Protein AF-A0A1I5E897-F1 (afdb_monomer)

Foldseek 3Di:
DDPPPPDPVLVVVVVVLVVVLVVVVVVVVPDDDDDDDDPPPFPLQALVQQPFQEEEEEDAQLCLLLVQVLSCVLVVFAEAELQPLQADAPDLSHGDDPVSSVVSVLVVLPDLGYRYYDHPPVCVVSSLVSGQEYEYRLDDLSNSLVSVSVQQVDQDADRSHRPDRHHHDDPVVVCCSVPVRVVSSVVVVVVQVVRPHHYGYHNDPVSVVVVCVSNVTDRPPPDDDDDD

Secondary structure (DSSP, 8-state):
----SSHHHHHHHHHHHHHHHHHHHHHTTS--S-------------SGGG-SEEEEE-STTSSHHHHHHHHHHHHTPPEEEHHHHHB-TTSSSPBPPHHHHHHHHHHHHTSSSEEEE---GGGHHHHHHH-SEEEEE---HHHHHHHHHHHHT--SPPTT--S-S-PPP-HHHHHIIIIIHHHHHHHHHHHHHH--SSEEEE-SHHHHHHHHHHTT------------

Sequence (228 aa):
MRFKYQSHYDRTLLHHACRMLKLNLQQVSATRQGISRGKVVINTLSLDALGSRICIMGPSNSGKSTLADAISRKTALPAVHLDQLHYIPGTQWIPRAPAEFMRLHADAVSQEKWVMDGNYTKCIKERLARATGFILLDVKVPVALFRYIRRCYSSTPRVGGLEMSREHMTLDMLNYILLTAPKNRKRHKKLYEQVRLPKLLLHSSRDFQTCSKYWGLSLKMTDQHQCD

Mean predicted aligned error: 10.54 Å

Organism: NCBI:txid1881036

Radius of gyration: 18.97 Å; Cα contacts (8 Å, |Δi|>4): 277; chains: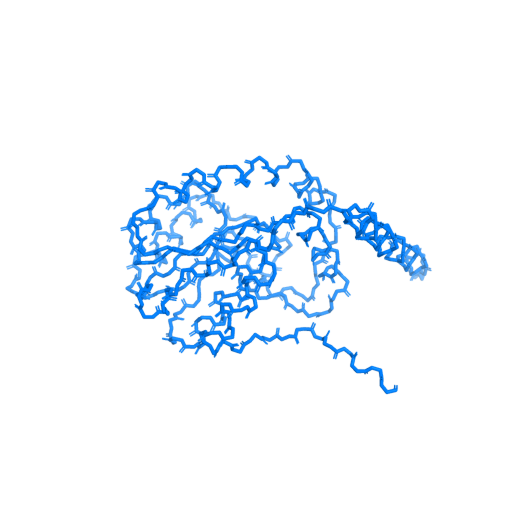 1; bounding box: 58×45×45 Å

Nearest PDB structures (foldseek):
  3tlx-assembly1_A  TM=6.090E-01  e=9.165E-04  Plasmodium falciparum
  1ko1-assembly1_B  TM=6.224E-01  e=4.809E-03  Escherichia coli
  8j5h-assembly1_A-2  TM=5.692E-01  e=5.781E-03  Streptomyces sp. ATCC 700974
  3akd-assembly1_A  TM=4.920E-01  e=2.683E-02  Thermus thermophilus HB8
  5fhe-assembly1_A  TM=2.131E-01  e=2.601E-01  Bacteroides fragilis

Structure (mmCIF, N/CA/C/O backbone):
data_AF-A0A1I5E897-F1
#
_entry.id   AF-A0A1I5E897-F1
#
loop_
_atom_site.group_PDB
_atom_site.id
_atom_site.type_symbol
_atom_site.label_atom_id
_atom_site.label_alt_id
_atom_site.label_comp_id
_atom_site.label_asym_id
_atom_site.label_entity_id
_atom_site.label_seq_id
_atom_site.pdbx_PDB_ins_code
_atom_site.Cartn_x
_atom_site.Cartn_y
_atom_site.Cartn_z
_atom_site.occupancy
_atom_site.B_iso_or_equiv
_atom_site.auth_seq_id
_atom_site.auth_comp_id
_atom_site.auth_asym_id
_atom_site.auth_atom_id
_atom_site.pdbx_PDB_model_num
ATOM 1 N N . MET A 1 1 ? 40.982 -12.442 -8.957 1.00 32.12 1 MET A N 1
ATOM 2 C CA . MET A 1 1 ? 41.457 -11.039 -8.881 1.00 32.12 1 MET A CA 1
ATOM 3 C C . MET A 1 1 ? 40.560 -10.277 -7.911 1.00 32.12 1 MET A C 1
ATOM 5 O O . MET A 1 1 ? 39.348 -10.415 -7.982 1.00 32.12 1 MET A O 1
ATOM 9 N N . ARG A 1 2 ? 41.157 -9.603 -6.923 1.00 29.28 2 ARG A N 1
ATOM 10 C CA . ARG A 1 2 ? 40.514 -9.085 -5.701 1.00 29.28 2 ARG A CA 1
ATOM 11 C C . ARG A 1 2 ? 39.581 -7.889 -5.978 1.00 29.28 2 ARG A C 1
ATOM 13 O O . ARG A 1 2 ? 40.065 -6.817 -6.321 1.00 29.28 2 ARG A O 1
ATOM 20 N N . PHE A 1 3 ? 38.281 -8.024 -5.701 1.00 32.88 3 PHE A N 1
ATOM 21 C CA . PHE A 1 3 ? 37.369 -6.886 -5.502 1.00 32.88 3 PHE A CA 1
ATOM 22 C C . PHE A 1 3 ? 37.639 -6.261 -4.125 1.00 32.88 3 PHE A C 1
ATOM 24 O O . PHE A 1 3 ? 37.085 -6.687 -3.116 1.00 32.88 3 PHE A O 1
ATOM 31 N N . LYS A 1 4 ? 38.538 -5.274 -4.062 1.00 33.44 4 LYS A N 1
ATOM 32 C CA . LYS A 1 4 ? 38.841 -4.522 -2.826 1.00 33.44 4 LYS A CA 1
ATOM 33 C C . LYS A 1 4 ? 38.584 -3.011 -2.926 1.00 33.44 4 LYS A C 1
ATOM 35 O O . LYS A 1 4 ? 39.010 -2.275 -2.047 1.00 33.44 4 LYS A O 1
ATOM 40 N N . TYR A 1 5 ? 37.850 -2.544 -3.941 1.00 29.81 5 TYR A N 1
ATOM 41 C CA . TYR A 1 5 ? 37.728 -1.103 -4.227 1.00 29.81 5 TYR A CA 1
ATOM 42 C C . TYR A 1 5 ? 36.404 -0.417 -3.830 1.00 29.81 5 TYR A C 1
ATOM 44 O O . TYR A 1 5 ? 36.305 0.797 -3.958 1.00 29.81 5 TYR A O 1
ATOM 52 N N . GLN A 1 6 ? 35.400 -1.128 -3.299 1.00 37.69 6 GLN A N 1
ATOM 53 C CA . GLN A 1 6 ? 34.073 -0.532 -3.014 1.00 37.69 6 GLN A CA 1
ATOM 54 C C . GLN A 1 6 ? 33.758 -0.256 -1.533 1.00 37.69 6 GLN A C 1
ATOM 56 O O . GLN A 1 6 ? 32.802 0.453 -1.242 1.00 37.69 6 GLN A O 1
ATOM 61 N N . SER A 1 7 ? 34.554 -0.748 -0.578 1.00 41.53 7 SER A N 1
ATOM 62 C CA . SER A 1 7 ? 34.168 -0.707 0.848 1.00 41.53 7 SER A CA 1
ATOM 63 C C . SER A 1 7 ? 34.357 0.663 1.532 1.00 41.53 7 SER A C 1
ATOM 65 O O . SER A 1 7 ? 33.615 1.003 2.452 1.00 41.53 7 SER A O 1
ATOM 67 N N . HIS A 1 8 ? 35.314 1.484 1.079 1.00 37.03 8 HIS A N 1
ATOM 68 C CA . HIS A 1 8 ? 35.655 2.741 1.765 1.00 37.03 8 HIS A CA 1
ATOM 69 C C . HIS A 1 8 ? 34.821 3.956 1.334 1.00 37.03 8 HIS A C 1
ATOM 71 O O . HIS A 1 8 ? 34.589 4.847 2.148 1.00 37.03 8 HIS A O 1
ATOM 77 N N . TYR A 1 9 ? 34.327 3.991 0.093 1.00 38.03 9 TYR A N 1
ATOM 78 C CA . TYR A 1 9 ? 33.513 5.110 -0.407 1.00 38.03 9 TYR A CA 1
ATOM 79 C C . TYR A 1 9 ? 32.094 5.113 0.201 1.00 38.03 9 TYR A C 1
ATOM 81 O O . TYR A 1 9 ? 31.474 6.160 0.395 1.00 38.03 9 TYR A O 1
ATOM 89 N N . ASP A 1 10 ? 31.611 3.928 0.577 1.00 52.59 10 ASP A N 1
ATOM 90 C CA . ASP A 1 10 ? 30.226 3.667 0.969 1.00 52.59 10 ASP A CA 1
ATOM 91 C C . ASP A 1 10 ? 29.909 4.112 2.415 1.00 52.59 10 ASP A C 1
ATOM 93 O O . ASP A 1 10 ? 28.838 4.652 2.704 1.00 52.59 10 ASP A O 1
ATOM 97 N N . ARG A 1 11 ? 30.881 4.004 3.337 1.00 48.94 11 ARG A N 1
ATOM 98 C CA . ARG A 1 11 ? 30.739 4.516 4.717 1.00 48.94 11 ARG A CA 1
ATOM 99 C C . ARG A 1 11 ? 30.736 6.043 4.777 1.00 48.94 11 ARG A C 1
ATOM 101 O O . ARG A 1 11 ? 30.012 6.623 5.587 1.00 48.94 11 ARG A O 1
ATOM 108 N N . THR A 1 12 ? 31.505 6.698 3.913 1.00 49.50 12 THR A N 1
ATOM 109 C CA . THR A 1 12 ? 31.616 8.162 3.869 1.00 49.50 12 THR A CA 1
ATOM 110 C C . THR A 1 12 ? 30.338 8.793 3.321 1.00 49.50 12 THR A C 1
ATOM 112 O O . THR A 1 12 ? 29.854 9.765 3.901 1.00 49.50 12 THR A O 1
ATOM 115 N N . LEU A 1 13 ? 29.732 8.187 2.290 1.00 50.88 13 LEU A N 1
ATOM 116 C CA . LEU A 1 13 ? 28.420 8.568 1.754 1.00 50.88 13 LEU A CA 1
ATOM 117 C C . LEU A 1 13 ? 27.292 8.357 2.769 1.00 50.88 13 LEU A C 1
ATOM 119 O O . LEU A 1 13 ? 26.469 9.251 2.940 1.00 50.88 13 LEU A O 1
ATOM 123 N N . LEU A 1 14 ? 27.276 7.238 3.502 1.00 46.31 14 LEU A N 1
ATOM 124 C CA . LEU A 1 14 ? 26.301 6.999 4.571 1.00 46.31 14 LEU A CA 1
ATOM 125 C C . LEU A 1 14 ? 26.456 8.005 5.723 1.00 46.31 14 LEU A C 1
ATOM 127 O O . LEU A 1 14 ? 25.461 8.533 6.223 1.00 46.31 14 LEU A O 1
ATOM 131 N N . HIS A 1 15 ? 27.692 8.307 6.130 1.00 48.31 15 HIS A N 1
ATOM 132 C CA . HIS A 1 15 ? 27.963 9.287 7.180 1.00 48.31 15 HIS A CA 1
ATOM 133 C C . HIS A 1 15 ? 27.608 10.711 6.729 1.00 48.31 15 HIS A C 1
ATOM 135 O O . HIS A 1 15 ? 26.980 11.444 7.488 1.00 48.31 15 HIS A O 1
ATOM 141 N N . HIS A 1 16 ? 27.908 11.084 5.480 1.00 49.78 16 HIS A N 1
ATOM 142 C CA . HIS A 1 16 ? 27.538 12.382 4.910 1.00 49.78 16 HIS A CA 1
ATOM 143 C C . HIS A 1 16 ? 26.033 12.509 4.670 1.00 49.78 16 HIS A C 1
ATOM 145 O O . HIS A 1 16 ? 25.465 13.532 5.031 1.00 49.78 16 HIS A O 1
ATOM 151 N N . ALA A 1 17 ? 25.352 11.480 4.162 1.00 48.06 17 ALA A N 1
ATOM 152 C CA . ALA A 1 17 ? 23.898 11.478 4.007 1.00 48.06 17 ALA A CA 1
ATOM 153 C C . ALA A 1 17 ? 23.190 11.563 5.370 1.00 48.06 17 ALA A C 1
ATOM 155 O O . ALA A 1 17 ? 22.274 12.367 5.542 1.00 48.06 17 ALA A O 1
ATOM 156 N N . CYS A 1 18 ? 23.657 10.814 6.378 1.00 45.81 18 CYS A N 1
ATOM 157 C CA . CYS A 1 18 ? 23.155 10.914 7.750 1.00 45.81 18 CYS A CA 1
ATOM 158 C C . CYS A 1 18 ? 23.451 12.283 8.388 1.00 45.81 18 CYS A C 1
ATOM 160 O O . CYS A 1 18 ? 22.593 12.815 9.091 1.00 45.81 18 CYS A O 1
ATOM 162 N N . ARG A 1 19 ? 24.630 12.874 8.145 1.00 47.09 19 ARG A N 1
ATOM 163 C CA . ARG A 1 19 ? 25.022 14.195 8.668 1.00 47.09 19 ARG A CA 1
ATOM 164 C C . ARG A 1 19 ? 24.245 15.325 7.987 1.00 47.09 19 ARG A C 1
ATOM 166 O O . ARG A 1 19 ? 23.717 16.179 8.685 1.00 47.09 19 ARG A O 1
ATOM 173 N N . MET A 1 20 ? 24.067 15.275 6.668 1.00 45.06 20 MET A N 1
ATOM 174 C CA . MET A 1 20 ? 23.241 16.213 5.895 1.00 45.06 20 MET A CA 1
ATOM 175 C C . MET A 1 20 ? 21.767 16.149 6.317 1.00 45.06 20 MET A C 1
ATOM 177 O O . MET A 1 20 ? 21.126 17.184 6.477 1.00 45.06 20 MET A O 1
ATOM 181 N N . LEU A 1 21 ? 21.228 14.952 6.584 1.00 46.41 21 LEU A N 1
ATOM 182 C CA . LEU A 1 21 ? 19.861 14.787 7.093 1.00 46.41 21 LEU A CA 1
ATOM 183 C C . LEU A 1 21 ? 19.710 15.224 8.561 1.00 46.41 21 LEU A C 1
ATOM 185 O O . LEU A 1 21 ? 18.681 15.803 8.908 1.00 46.41 21 LEU A O 1
ATOM 189 N N . LYS A 1 22 ? 20.723 15.010 9.417 1.00 42.41 22 LYS A N 1
ATOM 190 C CA . LYS A 1 22 ? 20.745 15.533 10.798 1.00 42.41 22 LYS A CA 1
ATOM 191 C C . LYS A 1 22 ? 20.824 17.062 10.833 1.00 42.41 22 LYS A C 1
ATOM 193 O O . LYS A 1 22 ? 20.097 17.670 11.610 1.00 42.41 22 LYS A O 1
ATOM 198 N N . LEU A 1 23 ? 21.630 17.679 9.967 1.00 40.66 23 LEU A N 1
ATOM 199 C CA . LEU A 1 23 ? 21.754 19.138 9.868 1.00 40.66 23 LEU A CA 1
ATOM 200 C C . LEU A 1 23 ? 20.453 19.789 9.370 1.00 40.66 23 LEU A C 1
ATOM 202 O O . LEU A 1 23 ? 20.036 20.810 9.910 1.00 40.66 23 LEU A O 1
ATOM 206 N N . ASN A 1 24 ? 19.742 19.151 8.435 1.00 36.91 24 ASN A N 1
ATOM 207 C CA . ASN A 1 24 ? 18.436 19.631 7.968 1.00 36.91 24 ASN A CA 1
ATOM 208 C C . ASN A 1 24 ? 17.323 19.432 9.019 1.00 36.91 24 ASN A C 1
ATOM 210 O O . ASN A 1 24 ? 16.418 20.253 9.141 1.00 36.91 24 ASN A O 1
ATOM 214 N N . LEU A 1 25 ? 17.398 18.374 9.838 1.00 37.78 25 LEU A N 1
ATOM 215 C CA . LEU A 1 25 ? 16.509 18.201 10.995 1.00 37.78 25 LEU A CA 1
ATOM 216 C C . LEU A 1 25 ? 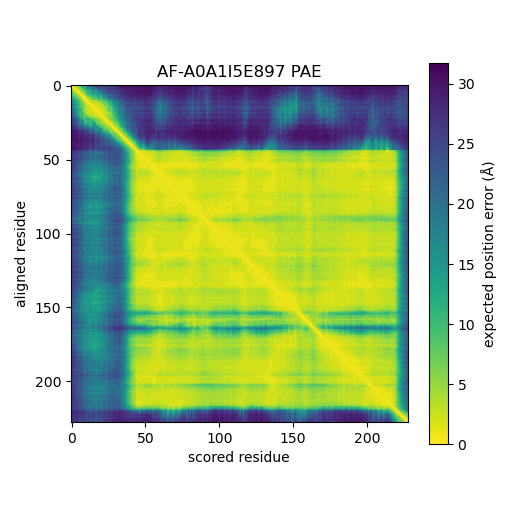16.793 19.225 12.107 1.00 37.78 25 LEU A C 1
ATOM 218 O O . LEU A 1 25 ? 15.851 19.650 12.771 1.00 37.78 25 LEU A O 1
ATOM 222 N N . GLN A 1 26 ? 18.051 19.648 12.278 1.00 36.28 26 GLN A N 1
ATOM 223 C CA . GLN A 1 26 ? 18.441 20.672 13.253 1.00 36.28 26 GLN A CA 1
ATOM 224 C C . GLN A 1 26 ? 18.108 22.105 12.798 1.00 36.28 26 GLN A C 1
ATOM 226 O O . GLN A 1 26 ? 17.706 22.923 13.627 1.00 36.28 26 GLN A O 1
ATOM 231 N N . GLN A 1 27 ? 18.166 22.406 11.497 1.00 36.12 27 GLN A N 1
ATOM 232 C CA . GLN A 1 27 ? 17.723 23.705 10.965 1.00 36.12 27 GLN A CA 1
ATOM 233 C C . GLN A 1 27 ? 16.198 23.891 11.035 1.00 36.12 27 GLN A C 1
ATOM 235 O O . GLN A 1 27 ? 15.730 25.005 11.240 1.00 36.12 27 GLN A O 1
ATOM 240 N N . VAL A 1 28 ? 15.410 22.809 10.997 1.00 40.78 28 VAL A N 1
ATOM 241 C CA . VAL A 1 28 ? 13.951 22.869 11.239 1.00 40.78 28 VAL A CA 1
ATOM 242 C C . VAL A 1 28 ? 13.609 23.076 12.731 1.00 40.78 28 VAL A C 1
ATOM 244 O O . VAL A 1 28 ? 12.472 23.408 13.067 1.00 40.78 28 VAL A O 1
ATOM 247 N N . SER A 1 29 ? 14.574 22.938 13.649 1.00 35.69 29 SER A N 1
ATOM 248 C CA . SER A 1 29 ? 14.388 23.205 15.088 1.00 35.69 29 SER A CA 1
ATOM 249 C C . SER A 1 29 ? 14.753 24.624 15.546 1.00 35.69 29 SER A C 1
ATOM 251 O O . SER A 1 29 ? 14.523 24.937 16.712 1.00 35.69 29 SER A O 1
ATOM 253 N N . ALA A 1 30 ? 15.228 25.501 14.656 1.00 32.66 30 ALA A N 1
ATOM 254 C CA . ALA A 1 30 ? 15.637 26.873 14.983 1.00 32.66 30 ALA A CA 1
ATOM 255 C C . ALA A 1 30 ? 14.679 27.945 14.422 1.00 32.66 30 ALA A 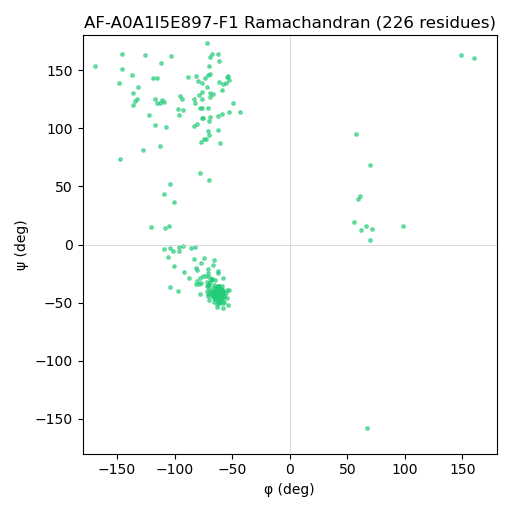C 1
ATOM 257 O O . ALA A 1 30 ? 15.091 28.973 13.896 1.00 32.66 30 ALA A O 1
ATOM 258 N N . THR A 1 31 ? 13.371 27.716 14.539 1.00 34.62 31 THR A N 1
ATOM 259 C CA . THR A 1 31 ? 12.360 28.783 14.446 1.00 34.62 31 THR A CA 1
ATOM 260 C C . THR A 1 31 ? 11.200 28.418 15.370 1.00 34.62 31 THR A C 1
ATOM 262 O O . THR A 1 31 ? 10.153 27.928 14.955 1.00 34.62 31 THR A O 1
ATOM 265 N N . ARG A 1 32 ? 11.429 28.551 16.680 1.00 40.59 32 ARG A N 1
ATOM 266 C CA . ARG A 1 32 ? 10.391 28.425 17.710 1.00 40.59 32 ARG A CA 1
ATOM 267 C C . ARG A 1 32 ? 10.160 29.778 18.364 1.00 40.59 32 ARG A C 1
ATOM 269 O O . ARG A 1 32 ? 10.678 30.033 19.442 1.00 40.59 32 ARG A O 1
ATOM 276 N N . GLN A 1 33 ? 9.313 30.587 17.743 1.00 31.75 33 GLN A N 1
ATOM 277 C CA . GLN A 1 33 ? 8.439 31.497 18.472 1.00 31.75 33 GLN A CA 1
ATOM 278 C C . GLN A 1 33 ? 7.044 31.419 17.840 1.00 31.75 33 GLN A C 1
ATOM 280 O O . GLN A 1 33 ? 6.884 31.621 16.643 1.00 31.75 33 GLN A O 1
ATOM 285 N N . GLY A 1 34 ? 6.062 31.033 18.660 1.00 32.78 34 GLY A N 1
ATOM 286 C CA . GLY A 1 34 ? 4.634 31.238 18.405 1.00 32.78 34 GLY A CA 1
ATOM 287 C C . GLY A 1 34 ? 3.973 30.429 17.285 1.00 32.78 34 GLY A C 1
ATOM 288 O O . GLY A 1 34 ? 3.500 31.023 16.329 1.00 32.78 34 GLY A O 1
ATOM 289 N N . ILE A 1 35 ? 3.817 29.104 17.421 1.00 32.72 35 ILE A N 1
ATOM 290 C CA . ILE A 1 35 ? 2.734 28.391 16.710 1.00 32.72 35 ILE A CA 1
ATOM 291 C C . ILE A 1 35 ? 2.046 27.430 17.681 1.00 32.72 35 ILE A C 1
ATOM 293 O O . ILE A 1 35 ? 2.683 26.589 18.319 1.00 32.72 35 ILE A O 1
ATOM 297 N N . SER A 1 36 ? 0.735 27.611 17.817 1.00 29.72 36 SER A N 1
ATOM 298 C CA . SER A 1 36 ? -0.151 26.889 18.721 1.00 29.72 36 SER A CA 1
ATOM 299 C C . SER A 1 36 ? -0.061 25.370 18.546 1.00 29.72 36 SER A C 1
ATOM 301 O O . SER A 1 36 ? 0.105 24.834 17.449 1.00 29.72 36 SER A O 1
ATOM 303 N N . ARG A 1 37 ? -0.185 24.659 19.673 1.00 35.94 37 ARG A N 1
ATOM 304 C CA . ARG A 1 37 ? -0.321 23.201 19.750 1.00 35.94 37 ARG A CA 1
ATOM 305 C C . ARG A 1 37 ? -1.583 22.757 18.995 1.00 35.94 37 ARG A C 1
ATOM 307 O O . ARG A 1 37 ? -2.646 22.615 19.592 1.00 35.94 37 ARG A O 1
ATOM 314 N N . GLY A 1 38 ? -1.471 22.524 17.690 1.00 31.06 38 GLY A N 1
ATOM 315 C CA . GLY A 1 38 ? -2.515 21.867 16.909 1.00 31.06 38 GLY A CA 1
ATOM 316 C C . GLY A 1 38 ? -2.727 20.449 17.437 1.00 31.06 38 GLY A C 1
ATOM 317 O O . GLY A 1 38 ? -1.839 19.603 17.318 1.00 31.06 38 GLY A O 1
ATOM 318 N N . LYS A 1 39 ? -3.881 20.205 18.066 1.00 34.03 39 LYS A N 1
ATOM 319 C CA . LYS A 1 39 ? -4.347 18.872 18.464 1.00 34.03 39 LYS A CA 1
ATOM 320 C C . LYS A 1 39 ? -4.219 17.927 17.264 1.00 34.03 39 LYS A C 1
ATOM 322 O O . LYS A 1 39 ? -4.800 18.179 16.213 1.00 34.03 39 LYS A O 1
ATOM 327 N N . VAL A 1 40 ? -3.462 16.843 17.422 1.00 40.81 40 VAL A N 1
ATOM 328 C CA . VAL A 1 40 ? -3.466 15.728 16.470 1.00 40.81 40 VAL A CA 1
ATOM 329 C C . VAL A 1 40 ? -4.819 15.043 16.621 1.00 40.81 40 VAL A C 1
ATOM 331 O O . VAL A 1 40 ? -5.011 14.231 17.523 1.00 40.81 40 VAL A O 1
ATOM 334 N N . VAL A 1 41 ? -5.784 15.416 15.786 1.00 44.19 41 VAL A N 1
ATOM 335 C CA . VAL A 1 41 ? -7.048 14.690 15.674 1.00 44.19 41 VAL A CA 1
ATOM 336 C C . VAL A 1 41 ? -6.753 13.441 14.850 1.00 44.19 41 VAL A C 1
ATOM 338 O O . VAL A 1 41 ? -6.831 13.454 13.625 1.00 44.19 41 VAL A O 1
ATOM 341 N N . ILE A 1 42 ? -6.342 12.358 15.512 1.00 54.44 42 ILE A N 1
ATOM 342 C CA . ILE A 1 42 ? -6.508 11.038 14.910 1.00 54.44 42 ILE A CA 1
ATOM 343 C C . ILE A 1 42 ? -8.013 10.802 14.911 1.00 54.44 42 ILE A C 1
ATOM 345 O O . ILE A 1 42 ? -8.603 10.651 15.977 1.00 54.44 42 ILE A O 1
ATOM 349 N N . ASN A 1 43 ? -8.635 10.818 13.730 1.00 56.88 43 ASN A N 1
ATOM 350 C CA . ASN A 1 43 ? -9.961 10.232 13.572 1.00 56.88 43 ASN A CA 1
ATOM 351 C C . ASN A 1 43 ? -9.865 8.806 14.126 1.00 56.88 43 ASN A C 1
ATOM 353 O O . ASN A 1 43 ? -9.107 7.996 13.593 1.00 56.88 43 ASN A O 1
ATOM 357 N N . THR A 1 44 ? -10.567 8.539 15.227 1.00 67.69 44 THR A N 1
ATOM 358 C CA . THR A 1 44 ? -10.599 7.279 15.985 1.00 67.69 44 THR A CA 1
ATOM 359 C C . THR A 1 44 ? -11.320 6.188 15.196 1.00 67.69 44 THR A C 1
ATOM 361 O O . THR A 1 44 ? -12.319 5.630 15.638 1.00 67.69 44 THR A O 1
ATOM 364 N N . LEU A 1 45 ? -10.865 5.924 13.975 1.00 88.06 45 LEU A N 1
ATOM 365 C CA . LEU A 1 45 ? -11.383 4.849 13.154 1.00 88.06 45 LEU A CA 1
ATOM 366 C C . LEU A 1 45 ? -10.776 3.542 13.672 1.00 88.06 45 LEU A C 1
ATOM 368 O O . LEU A 1 45 ? -9.551 3.377 13.675 1.00 88.06 45 LEU A O 1
ATOM 372 N N . SER A 1 46 ? -11.614 2.630 14.159 1.00 92.25 46 SER A N 1
ATOM 373 C CA . SER A 1 46 ? -11.178 1.284 14.537 1.00 92.25 46 SER A CA 1
ATOM 374 C C . SER A 1 46 ? -10.804 0.471 13.291 1.00 92.25 46 SER A C 1
ATOM 376 O O . SER A 1 46 ? -11.202 0.809 12.174 1.00 92.25 46 SER A O 1
ATOM 378 N N . LEU A 1 47 ? -10.039 -0.612 13.470 1.00 92.94 47 LEU A N 1
ATOM 379 C CA . LEU A 1 47 ? -9.776 -1.547 12.370 1.00 92.94 47 LEU A CA 1
ATOM 380 C C . LEU A 1 47 ? -11.067 -2.185 11.853 1.00 92.94 47 LEU A C 1
ATOM 382 O O . LEU A 1 47 ? -11.222 -2.322 10.645 1.00 92.94 47 LEU A O 1
ATOM 386 N N . ASP A 1 48 ? -12.012 -2.500 12.740 1.00 93.56 48 ASP A N 1
ATOM 387 C CA . ASP A 1 48 ? -13.286 -3.114 12.354 1.00 93.56 48 ASP A CA 1
ATOM 388 C C . ASP A 1 48 ? -14.105 -2.197 11.438 1.00 93.56 48 ASP A C 1
ATOM 390 O O . ASP A 1 48 ? -14.711 -2.655 10.471 1.00 93.56 48 ASP A O 1
ATOM 394 N N . ALA A 1 49 ? -14.046 -0.880 11.668 1.00 95.50 49 ALA A N 1
ATOM 395 C CA . ALA A 1 49 ? -14.716 0.106 10.826 1.00 95.50 49 ALA A CA 1
ATOM 396 C C . ALA A 1 49 ? -14.132 0.198 9.402 1.00 95.50 49 ALA A C 1
ATOM 398 O O . ALA A 1 49 ? -14.786 0.736 8.510 1.00 95.50 49 ALA A O 1
ATOM 399 N N . LEU A 1 50 ? -12.918 -0.316 9.163 1.00 96.75 50 LEU A N 1
ATOM 400 C CA . LEU A 1 50 ? -12.334 -0.428 7.821 1.00 96.75 50 LEU A CA 1
ATOM 401 C C . LEU A 1 50 ? -12.805 -1.687 7.071 1.00 96.75 50 LEU A C 1
ATOM 403 O O . LEU A 1 50 ? -12.597 -1.777 5.859 1.00 96.75 50 LEU A O 1
ATOM 407 N N . GLY A 1 51 ? -13.446 -2.642 7.749 1.00 97.00 51 GLY A N 1
ATOM 408 C CA . GLY A 1 51 ? -13.974 -3.873 7.159 1.00 97.00 51 GLY A CA 1
ATOM 409 C C . GLY A 1 51 ? -12.901 -4.842 6.644 1.00 97.00 51 GLY A C 1
ATOM 410 O O . GLY A 1 51 ? -11.749 -4.817 7.068 1.00 97.00 51 GLY A O 1
ATOM 411 N N . SER A 1 52 ? -13.286 -5.729 5.721 1.00 97.94 52 SER A N 1
ATOM 412 C CA . SER A 1 52 ? -12.456 -6.861 5.280 1.00 97.94 52 SER A CA 1
ATOM 413 C C . SER A 1 52 ? -11.642 -6.632 4.002 1.00 97.94 52 SER A C 1
ATOM 415 O O . SER A 1 52 ? -10.867 -7.508 3.624 1.00 97.94 52 SER A O 1
ATOM 417 N N . ARG A 1 53 ? -11.811 -5.499 3.313 1.00 98.62 53 ARG A N 1
ATOM 418 C CA . ARG A 1 53 ? -11.137 -5.162 2.046 1.00 98.62 53 ARG A CA 1
ATOM 419 C C . ARG A 1 53 ? -10.474 -3.798 2.166 1.00 98.62 53 ARG A C 1
ATOM 421 O O . ARG A 1 53 ? -11.036 -2.768 1.791 1.00 98.62 53 ARG A O 1
ATOM 428 N N . ILE A 1 54 ? -9.289 -3.784 2.763 1.00 98.69 54 ILE A N 1
ATOM 429 C CA . ILE A 1 54 ? -8.591 -2.560 3.157 1.00 98.69 54 ILE A CA 1
ATOM 430 C C . ILE A 1 54 ? -7.569 -2.188 2.084 1.00 98.69 54 ILE A C 1
ATOM 432 O O . ILE A 1 54 ? -6.598 -2.907 1.855 1.00 98.69 54 ILE A O 1
ATOM 436 N N . CYS A 1 55 ? -7.755 -1.037 1.439 1.00 98.50 55 CYS A N 1
ATOM 437 C CA . CYS A 1 55 ? -6.814 -0.502 0.457 1.00 98.50 55 CYS A CA 1
ATOM 438 C C . CYS A 1 55 ? -5.835 0.470 1.125 1.00 98.50 55 CYS A C 1
ATOM 440 O O . CYS A 1 55 ? -6.248 1.467 1.715 1.00 98.50 55 CYS A O 1
ATOM 442 N N . ILE A 1 56 ? -4.530 0.232 0.979 1.00 98.38 56 ILE A N 1
ATOM 443 C CA . ILE A 1 56 ? -3.469 1.073 1.544 1.00 98.38 56 ILE A CA 1
ATOM 444 C C . ILE A 1 56 ? -2.652 1.727 0.425 1.00 98.38 56 ILE A C 1
ATOM 446 O O . ILE A 1 56 ? -2.028 1.068 -0.409 1.00 98.38 56 ILE A O 1
ATOM 450 N N . MET A 1 57 ? -2.604 3.057 0.425 1.00 97.44 57 MET A N 1
ATOM 451 C CA . MET A 1 57 ? -1.904 3.856 -0.581 1.00 97.44 57 MET A CA 1
ATOM 452 C C . MET A 1 57 ? -0.901 4.822 0.058 1.00 97.44 57 MET A C 1
ATOM 454 O O . MET A 1 57 ? -0.912 5.079 1.258 1.00 97.44 57 MET A O 1
ATOM 458 N N . GLY A 1 58 ? 0.028 5.342 -0.742 1.00 95.12 58 GLY A N 1
ATOM 459 C CA . GLY A 1 58 ? 1.096 6.223 -0.283 1.00 95.12 58 GLY A CA 1
ATOM 460 C C . GLY A 1 58 ? 2.369 6.071 -1.117 1.00 95.12 58 GLY A C 1
ATOM 461 O O . GLY A 1 58 ? 2.544 5.068 -1.820 1.00 95.12 58 GLY A O 1
ATOM 462 N N . PRO A 1 59 ? 3.289 7.045 -1.035 1.00 93.19 59 PRO A N 1
ATOM 463 C CA . PRO A 1 59 ? 4.497 7.046 -1.849 1.00 93.19 59 PRO A CA 1
ATOM 464 C C . PRO A 1 59 ? 5.389 5.832 -1.552 1.00 93.19 59 PRO A C 1
ATOM 466 O O . PRO A 1 59 ? 5.228 5.138 -0.542 1.00 93.19 59 PRO A O 1
ATOM 469 N N . SER A 1 60 ? 6.341 5.550 -2.440 1.00 91.31 60 SER A N 1
ATOM 470 C CA . SER A 1 60 ? 7.384 4.555 -2.174 1.00 91.31 60 SER A CA 1
ATOM 471 C C . SER A 1 60 ? 8.072 4.868 -0.841 1.00 91.31 60 SER A C 1
ATOM 473 O O . SER A 1 60 ? 8.258 6.033 -0.488 1.00 91.31 60 SER A O 1
ATOM 475 N N . ASN A 1 61 ? 8.412 3.829 -0.075 1.00 91.88 61 ASN A N 1
ATOM 476 C CA . ASN A 1 61 ? 9.095 3.949 1.225 1.00 91.88 61 ASN A CA 1
ATOM 477 C C . ASN A 1 61 ? 8.269 4.627 2.340 1.00 91.88 61 ASN A C 1
ATOM 479 O O . ASN A 1 61 ? 8.806 5.007 3.383 1.00 91.88 61 ASN A O 1
ATOM 483 N N . SER A 1 62 ? 6.945 4.746 2.178 1.00 93.25 62 SER A N 1
ATOM 484 C CA . SER A 1 62 ? 6.071 5.284 3.229 1.00 93.25 62 SER A CA 1
ATOM 485 C C . SER A 1 62 ? 5.765 4.302 4.368 1.00 93.25 62 SER A C 1
ATOM 487 O O . SER A 1 62 ? 5.359 4.754 5.435 1.00 93.25 62 SER A O 1
ATOM 489 N N . GLY A 1 63 ? 6.018 3.000 4.184 1.00 93.62 63 GLY A N 1
ATOM 490 C CA . GLY A 1 63 ? 5.727 1.951 5.175 1.00 93.62 63 GLY A CA 1
ATOM 491 C C . GLY A 1 63 ? 4.415 1.195 4.940 1.00 93.62 63 GLY A C 1
ATOM 492 O O . GLY A 1 63 ? 3.940 0.522 5.846 1.00 93.62 63 GLY A O 1
ATOM 493 N N . LYS A 1 64 ? 3.825 1.295 3.739 1.00 96.38 64 LYS A N 1
ATOM 494 C CA . LYS A 1 64 ? 2.550 0.633 3.409 1.00 96.38 64 LYS A CA 1
ATOM 495 C C . LYS A 1 64 ? 2.596 -0.877 3.598 1.00 96.38 64 LYS A C 1
ATOM 497 O O . LYS A 1 64 ? 1.739 -1.398 4.287 1.00 96.38 64 LYS A O 1
ATOM 502 N N . SER A 1 65 ? 3.599 -1.550 3.038 1.00 96.06 65 SER A N 1
ATOM 503 C CA . SER A 1 65 ? 3.689 -3.010 3.096 1.00 96.06 65 SER A CA 1
ATOM 504 C C . SER A 1 65 ? 3.860 -3.493 4.537 1.00 96.06 65 SER A C 1
ATOM 506 O O . SER A 1 65 ? 3.211 -4.447 4.936 1.00 96.06 65 SER A O 1
ATOM 508 N N . THR A 1 66 ? 4.623 -2.762 5.363 1.00 95.62 66 THR A N 1
ATOM 509 C CA . THR A 1 66 ? 4.721 -3.010 6.813 1.00 95.62 66 THR A CA 1
ATOM 510 C C . THR A 1 66 ? 3.377 -2.844 7.522 1.00 95.62 66 THR A C 1
ATOM 512 O O . THR A 1 66 ? 3.038 -3.652 8.379 1.00 95.62 66 THR A O 1
ATOM 515 N N . LEU A 1 67 ? 2.604 -1.807 7.180 1.00 97.06 67 LEU A N 1
ATOM 516 C CA . LEU A 1 67 ? 1.270 -1.610 7.746 1.00 97.06 67 LEU A CA 1
ATOM 517 C C . LEU A 1 67 ? 0.298 -2.703 7.297 1.00 97.06 67 LEU A C 1
ATOM 519 O O . LEU A 1 67 ? -0.443 -3.219 8.122 1.00 97.06 67 LEU A O 1
ATOM 523 N N . ALA A 1 68 ? 0.321 -3.061 6.013 1.00 97.88 68 ALA A N 1
ATOM 524 C CA . ALA A 1 68 ? -0.535 -4.089 5.436 1.00 97.88 68 ALA A CA 1
ATOM 525 C C . ALA A 1 68 ? -0.309 -5.444 6.106 1.00 97.88 68 ALA A C 1
ATOM 527 O O . ALA A 1 68 ? -1.259 -6.078 6.545 1.00 97.88 68 ALA A O 1
ATOM 528 N N . ASP A 1 69 ? 0.954 -5.831 6.262 1.00 97.50 69 ASP A N 1
ATOM 529 C CA . ASP A 1 69 ? 1.382 -7.043 6.958 1.00 97.50 69 ASP A CA 1
ATOM 530 C C . ASP A 1 69 ? 1.006 -7.029 8.452 1.00 97.50 69 ASP A C 1
ATOM 532 O O . ASP A 1 69 ? 0.514 -8.020 8.988 1.00 97.50 69 ASP A O 1
ATOM 536 N N . ALA A 1 70 ? 1.157 -5.890 9.134 1.00 97.19 70 ALA A N 1
ATOM 537 C CA . ALA A 1 70 ? 0.751 -5.770 10.532 1.00 97.19 70 ALA A CA 1
ATOM 538 C C . ALA A 1 70 ? -0.775 -5.867 10.717 1.00 97.19 70 ALA A C 1
ATOM 540 O O . ALA A 1 70 ? -1.232 -6.574 11.617 1.00 97.19 70 ALA A O 1
ATOM 541 N N . ILE A 1 71 ? -1.562 -5.201 9.863 1.00 97.69 71 ILE A N 1
ATOM 542 C CA . ILE A 1 71 ? -3.029 -5.306 9.867 1.00 97.69 71 ILE A CA 1
ATOM 543 C C . ILE A 1 71 ? -3.450 -6.732 9.514 1.00 97.69 71 ILE A C 1
ATOM 545 O O . ILE A 1 71 ? -4.295 -7.292 10.206 1.00 97.69 71 ILE A O 1
ATOM 549 N N . SER A 1 72 ? -2.834 -7.338 8.499 1.00 97.88 72 SER A N 1
ATOM 550 C CA . SER A 1 72 ? -3.074 -8.724 8.088 1.00 97.88 72 SER A CA 1
ATOM 551 C C . SER A 1 72 ? -2.906 -9.691 9.259 1.00 97.88 72 SER A C 1
ATOM 553 O O . SER A 1 72 ? -3.849 -10.401 9.596 1.00 97.88 72 SER A O 1
ATOM 555 N N . ARG A 1 73 ? -1.775 -9.635 9.977 1.00 97.06 73 ARG A N 1
ATOM 556 C CA . ARG A 1 73 ? -1.567 -10.440 11.193 1.00 97.06 73 ARG A CA 1
ATOM 557 C C . ARG A 1 73 ? -2.620 -10.192 12.270 1.00 97.06 73 ARG A C 1
ATOM 559 O O . ARG A 1 73 ? -3.056 -11.134 12.919 1.00 97.06 73 ARG A O 1
ATOM 566 N N . LYS A 1 74 ? -3.007 -8.932 12.489 1.00 96.81 74 LYS A N 1
ATOM 567 C CA . LYS A 1 74 ? -3.963 -8.555 13.542 1.00 96.81 74 LYS A CA 1
ATOM 568 C C . LYS A 1 74 ? -5.392 -9.011 13.240 1.00 96.81 74 LYS A C 1
ATOM 570 O O . LYS A 1 74 ? -6.128 -9.323 14.166 1.00 96.81 74 LYS A O 1
ATOM 575 N N . THR A 1 75 ? -5.777 -9.002 11.968 1.00 96.38 75 THR A N 1
ATOM 576 C CA . THR A 1 75 ? -7.165 -9.196 11.509 1.00 96.38 75 THR A CA 1
ATOM 577 C C . THR A 1 75 ? -7.391 -10.535 10.805 1.00 96.38 75 THR A C 1
ATOM 579 O O . THR A 1 75 ? -8.515 -10.832 10.412 1.00 96.38 75 THR A O 1
ATOM 582 N N . ALA A 1 76 ? -6.331 -11.327 10.609 1.00 96.94 76 ALA A N 1
ATOM 583 C CA . ALA A 1 76 ? -6.318 -12.538 9.787 1.00 96.94 76 ALA A CA 1
ATOM 584 C C . ALA A 1 76 ? -6.777 -12.323 8.326 1.00 96.94 76 ALA A C 1
ATOM 586 O O . ALA A 1 76 ? -7.147 -13.270 7.633 1.00 96.94 76 ALA A O 1
ATOM 587 N N . LEU A 1 77 ? -6.748 -11.081 7.829 1.00 98.06 77 LEU A N 1
ATOM 588 C CA . LEU A 1 77 ? -6.993 -10.773 6.420 1.00 98.06 77 LEU A CA 1
ATOM 589 C C . LEU A 1 77 ? -5.727 -11.057 5.597 1.00 98.06 77 LEU A C 1
ATOM 591 O O . LEU A 1 77 ? -4.637 -10.720 6.057 1.00 98.06 77 LEU A O 1
ATOM 595 N N . PRO A 1 78 ? -5.815 -11.609 4.375 1.00 98.19 78 PRO A N 1
ATOM 596 C CA . PRO A 1 78 ? -4.627 -11.868 3.566 1.00 98.19 78 PRO A CA 1
ATOM 597 C C . PRO A 1 78 ? -3.988 -10.554 3.090 1.00 98.19 78 PRO A C 1
ATOM 599 O O . PRO A 1 78 ? -4.670 -9.673 2.559 1.00 98.19 78 PRO A O 1
ATOM 602 N N . ALA A 1 79 ? -2.675 -10.409 3.278 1.00 98.25 79 ALA A N 1
ATOM 603 C CA . ALA A 1 79 ? -1.923 -9.281 2.737 1.00 98.25 79 ALA A CA 1
ATOM 604 C C . ALA A 1 79 ? -1.685 -9.474 1.232 1.00 98.25 79 ALA A C 1
ATOM 606 O O . ALA A 1 79 ? -1.214 -10.525 0.805 1.00 98.25 79 ALA A O 1
ATOM 607 N N . VAL A 1 80 ? -1.964 -8.442 0.435 1.00 98.31 80 VAL A N 1
ATOM 608 C CA . VAL A 1 80 ? -1.655 -8.419 -1.001 1.00 98.31 80 VAL A CA 1
ATOM 609 C C . VAL A 1 80 ? -0.752 -7.230 -1.304 1.00 98.31 80 VAL A C 1
ATOM 611 O O . VAL A 1 80 ? -1.167 -6.072 -1.246 1.00 98.31 80 VAL A O 1
ATOM 614 N N . HIS A 1 81 ? 0.496 -7.510 -1.664 1.00 97.88 81 HIS A N 1
ATOM 615 C CA . HIS A 1 81 ? 1.473 -6.487 -2.016 1.00 97.88 81 HIS A CA 1
ATOM 616 C C . HIS A 1 81 ? 1.503 -6.316 -3.537 1.00 97.88 81 HIS A C 1
ATOM 618 O O . HIS A 1 81 ? 1.965 -7.201 -4.252 1.00 97.88 81 HIS A O 1
ATOM 624 N N . LEU A 1 82 ? 1.046 -5.175 -4.064 1.00 97.25 82 LEU A N 1
ATOM 625 C CA . LEU A 1 82 ? 0.942 -5.005 -5.521 1.00 97.25 82 LEU A CA 1
ATOM 626 C C . LEU A 1 82 ? 2.282 -5.077 -6.256 1.00 97.25 82 LEU A C 1
ATOM 628 O O . LEU A 1 82 ? 2.299 -5.430 -7.430 1.00 97.25 82 LEU A O 1
ATOM 632 N N . ASP A 1 83 ? 3.396 -4.783 -5.585 1.00 95.31 83 ASP A N 1
ATOM 633 C CA . ASP A 1 83 ? 4.721 -4.977 -6.179 1.00 95.31 83 ASP A CA 1
ATOM 634 C C . ASP A 1 83 ? 4.980 -6.459 -6.505 1.00 95.31 83 ASP A C 1
ATOM 636 O O . ASP A 1 83 ? 5.566 -6.756 -7.538 1.00 95.31 83 ASP A O 1
ATOM 640 N N . GLN A 1 84 ? 4.490 -7.398 -5.689 1.00 96.06 84 GLN A N 1
ATOM 641 C CA . GLN A 1 84 ? 4.632 -8.839 -5.949 1.00 96.06 84 GLN A CA 1
ATOM 642 C C . GLN A 1 84 ? 3.758 -9.315 -7.116 1.00 96.06 84 GLN A C 1
ATOM 644 O 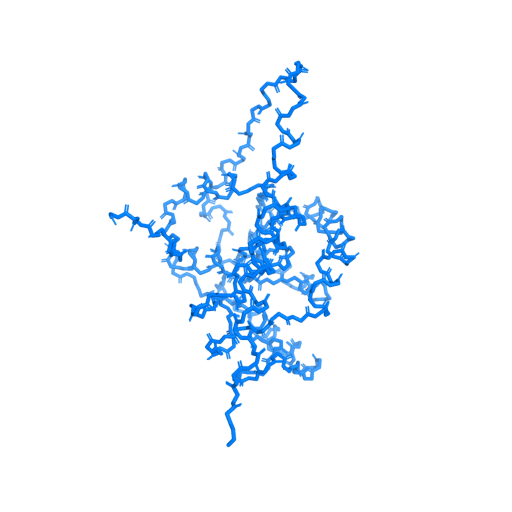O . GLN A 1 84 ? 4.083 -10.302 -7.770 1.00 96.06 84 GLN A O 1
ATOM 649 N N . LEU A 1 85 ? 2.668 -8.598 -7.409 1.00 97.06 85 LEU A N 1
ATOM 650 C CA . LEU A 1 85 ? 1.861 -8.843 -8.604 1.00 97.06 85 LEU A CA 1
ATOM 651 C C . LEU A 1 85 ? 2.470 -8.183 -9.843 1.00 97.06 85 LEU A C 1
ATOM 653 O O . LEU A 1 85 ? 2.334 -8.713 -10.937 1.00 97.06 85 LEU A O 1
ATOM 657 N N . HIS A 1 86 ? 3.104 -7.017 -9.697 1.00 96.88 86 HIS A N 1
ATOM 658 C CA . HIS A 1 86 ? 3.616 -6.240 -10.825 1.00 96.88 86 HIS A CA 1
ATOM 659 C C . HIS A 1 86 ? 4.955 -6.747 -11.355 1.00 96.88 86 HIS A C 1
ATOM 661 O O . HIS A 1 86 ? 5.216 -6.626 -12.550 1.00 96.88 86 HIS A O 1
ATOM 667 N N . TYR A 1 87 ? 5.794 -7.304 -10.487 1.00 95.81 87 TYR A N 1
ATOM 668 C CA . TYR A 1 87 ? 7.139 -7.746 -10.830 1.00 95.81 87 TYR A CA 1
ATOM 669 C C . TYR A 1 87 ? 7.267 -9.270 -10.780 1.00 95.81 87 TYR A C 1
ATOM 671 O O . TYR A 1 87 ? 6.519 -9.956 -10.085 1.00 95.81 87 TYR A O 1
ATOM 679 N N . ILE A 1 88 ? 8.236 -9.803 -11.521 1.00 93.88 88 ILE A N 1
ATOM 680 C CA . ILE A 1 88 ? 8.559 -11.231 -11.523 1.00 93.88 88 ILE A CA 1
ATOM 681 C C . ILE A 1 88 ? 9.336 -11.575 -10.226 1.00 93.88 88 ILE A C 1
ATOM 683 O O . ILE A 1 88 ? 10.357 -10.933 -9.957 1.00 93.88 88 ILE A O 1
ATOM 687 N N . PRO A 1 89 ? 8.889 -12.553 -9.409 1.00 91.88 89 PRO A N 1
ATOM 688 C CA . PRO A 1 89 ? 9.593 -13.030 -8.219 1.00 91.88 89 PRO A CA 1
ATOM 689 C C . PRO A 1 89 ? 11.033 -13.447 -8.515 1.00 91.88 89 PRO A C 1
ATOM 691 O O . PRO A 1 89 ? 11.321 -13.946 -9.601 1.00 91.88 89 PRO A O 1
ATOM 694 N N . GLY A 1 90 ? 11.942 -13.219 -7.564 1.00 87.50 90 GLY A N 1
ATOM 695 C CA . GLY A 1 90 ? 13.361 -13.560 -7.712 1.00 87.50 90 GLY A CA 1
ATOM 696 C C . GLY A 1 90 ? 14.130 -12.699 -8.721 1.00 87.50 90 GLY A C 1
ATOM 697 O O . GLY A 1 90 ? 15.310 -12.945 -8.959 1.00 87.50 90 GLY A O 1
ATOM 698 N N . THR A 1 91 ? 13.498 -11.682 -9.317 1.00 87.69 91 THR A N 1
ATOM 699 C CA . THR A 1 91 ? 14.163 -10.758 -10.245 1.00 87.69 91 THR A CA 1
ATOM 700 C C . THR A 1 91 ? 14.482 -9.421 -9.589 1.00 87.69 91 THR A C 1
ATOM 702 O O . THR A 1 91 ? 13.884 -9.021 -8.586 1.00 87.69 91 THR A O 1
ATOM 705 N N . GLN A 1 92 ? 15.391 -8.667 -10.206 1.00 85.00 92 GLN A N 1
ATOM 706 C CA . GLN A 1 92 ? 15.681 -7.289 -9.825 1.00 85.00 92 GLN A CA 1
ATOM 707 C C . GLN A 1 92 ? 14.600 -6.333 -10.353 1.00 85.00 92 GLN A C 1
ATOM 709 O O . GLN A 1 92 ? 14.884 -5.424 -11.127 1.00 85.00 92 GLN A O 1
ATOM 714 N N . TRP A 1 93 ? 13.355 -6.532 -9.908 1.00 88.62 93 TRP A N 1
ATOM 715 C CA . TRP A 1 93 ? 12.214 -5.676 -10.245 1.00 88.62 93 TRP A CA 1
ATOM 716 C C . TRP A 1 93 ? 11.899 -5.634 -11.743 1.00 88.62 93 TRP A C 1
ATOM 718 O O . TRP A 1 93 ? 11.576 -4.579 -12.292 1.00 88.62 93 TRP A O 1
ATOM 728 N N . ILE A 1 94 ? 11.967 -6.788 -12.411 1.00 91.50 94 ILE A N 1
ATOM 729 C CA . ILE A 1 94 ? 11.569 -6.903 -13.815 1.00 91.50 94 ILE A CA 1
ATOM 730 C C . ILE A 1 94 ? 10.036 -6.915 -13.874 1.00 91.50 94 ILE A C 1
ATOM 732 O O . ILE A 1 94 ? 9.420 -7.798 -13.265 1.00 91.50 94 ILE A O 1
ATOM 736 N N . PRO A 1 95 ? 9.393 -5.922 -14.520 1.00 95.12 95 PRO A N 1
ATOM 737 C CA . PRO A 1 95 ? 7.942 -5.840 -14.558 1.00 95.12 95 PRO A CA 1
ATOM 738 C C . PRO A 1 95 ? 7.367 -6.943 -15.444 1.00 95.12 95 PRO A C 1
ATOM 740 O O . PRO A 1 95 ? 7.935 -7.304 -16.474 1.00 95.12 95 PRO A O 1
ATOM 743 N N . ARG A 1 96 ? 6.198 -7.441 -15.056 1.00 96.69 96 ARG A N 1
ATOM 744 C CA . ARG A 1 96 ? 5.372 -8.315 -15.886 1.00 96.69 96 ARG A CA 1
ATOM 745 C C . ARG A 1 96 ? 4.814 -7.570 -17.086 1.00 96.69 96 ARG A C 1
ATOM 747 O O . ARG A 1 96 ? 4.728 -6.337 -17.092 1.00 96.69 96 ARG A O 1
ATOM 754 N N . ALA A 1 97 ? 4.333 -8.333 -18.064 1.00 97.50 97 ALA A N 1
ATOM 755 C CA . ALA A 1 97 ? 3.518 -7.769 -19.128 1.00 97.50 97 ALA A CA 1
ATOM 756 C C . ALA A 1 97 ? 2.305 -7.029 -18.519 1.00 97.50 97 ALA A C 1
ATOM 758 O O . ALA A 1 97 ? 1.685 -7.539 -17.579 1.00 97.50 97 ALA A O 1
ATOM 759 N N . PRO A 1 98 ? 1.912 -5.848 -19.036 1.00 96.38 98 PRO A N 1
ATOM 760 C CA . PRO A 1 98 ? 0.811 -5.075 -18.460 1.00 96.38 98 PRO A CA 1
ATOM 761 C C . PRO A 1 98 ? -0.500 -5.860 -18.329 1.00 96.38 98 PRO A C 1
ATOM 763 O O . PRO A 1 98 ? -1.180 -5.737 -17.314 1.00 96.38 98 PRO A O 1
ATOM 766 N N . ALA A 1 99 ? -0.831 -6.694 -19.320 1.00 97.25 99 ALA A N 1
ATOM 767 C CA . ALA A 1 99 ? -2.024 -7.539 -19.294 1.00 97.25 99 ALA A CA 1
ATOM 768 C C . ALA A 1 99 ? -1.964 -8.602 -18.183 1.00 97.25 99 ALA A C 1
ATOM 770 O O . ALA A 1 99 ? -2.958 -8.836 -17.501 1.00 97.25 99 ALA A O 1
ATOM 771 N N . GLU A 1 100 ? -0.789 -9.195 -17.953 1.00 98.06 100 GLU A N 1
ATOM 772 C CA . GLU A 1 100 ? -0.576 -10.170 -16.881 1.00 98.06 100 GLU A CA 1
ATOM 773 C C . GLU A 1 100 ? -0.746 -9.512 -15.506 1.00 98.06 100 GLU A C 1
ATOM 775 O O . GLU A 1 100 ? -1.489 -10.022 -14.671 1.00 98.06 100 GLU A O 1
ATOM 780 N N . PHE A 1 101 ? -0.140 -8.337 -15.293 1.00 97.75 101 PHE A N 1
ATOM 781 C CA . PHE A 1 101 ? -0.328 -7.574 -14.057 1.00 97.75 101 PHE A CA 1
ATOM 782 C C . PHE A 1 101 ? -1.801 -7.214 -13.823 1.00 97.75 101 PHE A C 1
ATOM 784 O O . PHE A 1 101 ? -2.299 -7.394 -12.714 1.00 97.75 101 PHE A O 1
ATOM 791 N N . MET A 1 102 ? -2.507 -6.726 -14.850 1.00 97.81 102 MET A N 1
ATOM 792 C CA . MET A 1 102 ? -3.923 -6.365 -14.725 1.00 97.81 102 MET A CA 1
ATOM 793 C C . MET A 1 102 ? -4.803 -7.579 -14.416 1.00 97.81 102 MET A C 1
ATOM 795 O O . MET A 1 102 ? -5.707 -7.462 -13.592 1.00 97.81 102 MET A O 1
ATOM 799 N N . ARG A 1 103 ? -4.507 -8.748 -15.000 1.00 98.25 103 ARG A N 1
ATOM 800 C CA . ARG A 1 103 ? -5.196 -10.002 -14.674 1.00 98.25 103 ARG A CA 1
ATOM 801 C C . ARG A 1 103 ? -4.971 -10.400 -13.213 1.00 98.25 103 ARG A C 1
ATOM 803 O O . ARG A 1 103 ? -5.937 -10.551 -12.478 1.00 98.25 103 ARG A O 1
ATOM 810 N N . LEU A 1 104 ? -3.713 -10.478 -12.767 1.00 98.38 104 LEU A N 1
ATOM 811 C CA . LEU A 1 104 ? -3.370 -10.818 -11.377 1.00 98.38 104 LEU A CA 1
ATOM 812 C C . LEU A 1 104 ? -3.984 -9.832 -10.373 1.00 98.38 104 LEU A C 1
ATOM 814 O O . LEU A 1 104 ? -4.441 -10.217 -9.298 1.00 98.38 104 LEU A O 1
ATOM 818 N N . HIS A 1 105 ? -3.999 -8.548 -10.727 1.00 98.44 105 HIS A N 1
ATOM 819 C CA . HIS A 1 105 ? -4.643 -7.507 -9.942 1.00 98.44 105 HIS A CA 1
ATOM 820 C C . HIS A 1 105 ? -6.155 -7.732 -9.826 1.00 98.44 105 HIS A C 1
ATOM 822 O O . HIS A 1 105 ? -6.683 -7.681 -8.717 1.00 98.44 105 HIS A O 1
ATOM 828 N N . ALA A 1 106 ? -6.844 -7.986 -10.942 1.00 98.19 106 ALA A N 1
ATOM 829 C CA . ALA A 1 106 ? -8.279 -8.253 -10.952 1.00 98.19 106 ALA A CA 1
ATOM 830 C C . ALA A 1 106 ? -8.625 -9.504 -10.128 1.00 98.19 106 ALA A C 1
ATOM 832 O O . ALA A 1 106 ? -9.528 -9.448 -9.291 1.00 98.19 106 ALA A O 1
ATOM 833 N N . ASP A 1 107 ? -7.846 -10.579 -10.279 1.00 98.50 107 ASP A N 1
ATOM 834 C CA . ASP A 1 107 ? -7.998 -11.822 -9.517 1.00 98.50 107 ASP A CA 1
ATOM 835 C C . ASP A 1 107 ? -7.879 -11.559 -8.005 1.00 98.50 107 ASP A C 1
ATOM 837 O O . ASP A 1 107 ? -8.736 -11.983 -7.225 1.00 98.50 107 ASP A O 1
ATOM 841 N N . ALA A 1 108 ? -6.876 -10.783 -7.579 1.00 98.44 108 ALA A N 1
ATOM 842 C CA . ALA A 1 108 ? -6.690 -10.419 -6.174 1.00 98.44 108 ALA A CA 1
ATOM 843 C C . ALA A 1 108 ? -7.800 -9.494 -5.643 1.00 98.44 108 ALA A C 1
ATOM 845 O O . ALA A 1 108 ? -8.266 -9.651 -4.516 1.00 98.44 108 ALA A O 1
ATOM 846 N N . VAL A 1 109 ? -8.243 -8.528 -6.451 1.00 98.38 109 VAL A N 1
ATOM 847 C CA . VAL A 1 109 ? -9.319 -7.592 -6.094 1.00 98.38 109 VAL A CA 1
ATOM 848 C C . VAL A 1 109 ? -10.660 -8.309 -5.945 1.00 98.38 109 VAL A C 1
ATOM 850 O O . VAL A 1 109 ? -11.442 -7.938 -5.065 1.00 98.38 109 VAL A O 1
ATOM 853 N N . SER A 1 110 ? -10.904 -9.348 -6.752 1.00 98.25 110 SER A N 1
ATOM 854 C CA . SER A 1 110 ? -12.128 -10.159 -6.739 1.00 98.25 110 SER A CA 1
ATOM 855 C C . SER A 1 110 ? -12.339 -10.970 -5.455 1.00 98.25 110 SER A C 1
ATOM 857 O O . SER A 1 110 ? -13.445 -11.444 -5.211 1.00 98.25 110 SER A O 1
ATOM 859 N N . GLN A 1 111 ? -11.314 -11.090 -4.607 1.00 98.56 111 GLN A N 1
ATOM 860 C CA . GLN A 1 111 ? -11.412 -11.798 -3.336 1.00 98.56 111 GLN A CA 1
ATOM 861 C C . GLN A 1 111 ? -12.282 -11.032 -2.322 1.00 98.56 111 GLN A C 1
ATOM 863 O O . GLN A 1 111 ? -12.392 -9.799 -2.345 1.00 98.56 111 GLN A O 1
ATOM 868 N N . GLU A 1 112 ? -12.889 -11.768 -1.389 1.00 98.12 112 GLU A N 1
ATOM 869 C CA . GLU A 1 112 ? -13.796 -11.201 -0.379 1.00 98.12 112 GLU A CA 1
ATOM 870 C C . GLU A 1 112 ? -13.081 -10.564 0.818 1.00 98.12 112 GLU A C 1
ATOM 872 O O . GLU A 1 112 ? -13.655 -9.722 1.519 1.00 98.12 112 GLU A O 1
ATOM 877 N N . LYS A 1 113 ? -11.818 -10.935 1.040 1.00 98.44 113 LYS A N 1
ATOM 878 C CA . LYS A 1 113 ? -10.987 -10.470 2.152 1.00 98.44 113 LYS A CA 1
ATOM 879 C C . LYS A 1 113 ? -9.592 -10.138 1.642 1.00 98.44 113 LYS A C 1
ATOM 881 O O . LYS A 1 113 ? -8.999 -10.970 0.965 1.00 98.44 113 LYS A O 1
ATOM 886 N N . TRP A 1 114 ? -9.072 -8.960 1.976 1.00 98.69 114 TRP A N 1
ATOM 887 C CA . TRP A 1 114 ? -7.689 -8.570 1.699 1.00 98.69 114 TRP A CA 1
ATOM 888 C C . TRP A 1 114 ? -7.285 -7.277 2.411 1.00 98.69 114 TRP A C 1
ATOM 890 O O . TRP A 1 114 ? -8.095 -6.383 2.655 1.00 98.69 114 TRP A O 1
ATOM 900 N N . VAL A 1 115 ? -5.985 -7.146 2.667 1.00 98.62 115 VAL A N 1
ATOM 901 C CA . VAL A 1 115 ? -5.319 -5.873 2.956 1.00 98.62 115 VAL A CA 1
ATOM 902 C C . VAL A 1 115 ? -4.315 -5.637 1.841 1.00 98.62 115 VAL A C 1
ATOM 904 O O . VAL A 1 115 ? -3.267 -6.275 1.791 1.00 98.62 115 VAL A O 1
ATOM 907 N N . MET A 1 116 ? -4.653 -4.751 0.911 1.00 98.62 116 MET A N 1
ATOM 908 C CA . MET A 1 116 ? -3.907 -4.584 -0.329 1.00 98.62 116 MET A CA 1
ATOM 909 C C . MET A 1 116 ? -3.155 -3.263 -0.333 1.00 98.62 116 MET A C 1
ATOM 911 O O . MET A 1 116 ? -3.773 -2.199 -0.235 1.00 98.62 116 MET A O 1
ATOM 915 N N . ASP A 1 117 ? -1.834 -3.308 -0.506 1.00 97.69 117 ASP A N 1
ATOM 916 C CA . ASP A 1 117 ? -1.016 -2.104 -0.592 1.00 97.69 117 ASP A CA 1
ATOM 917 C C . ASP A 1 117 ? -0.346 -1.898 -1.946 1.00 97.69 117 ASP A C 1
ATOM 919 O O . ASP A 1 117 ? 0.100 -2.830 -2.611 1.00 97.69 117 ASP A O 1
ATOM 923 N N . GLY A 1 118 ? -0.263 -0.633 -2.359 1.00 95.06 118 GLY A N 1
ATOM 924 C CA . GLY A 1 118 ? 0.469 -0.253 -3.561 1.00 95.06 118 GLY A CA 1
ATOM 925 C C . GLY A 1 118 ? 0.055 1.099 -4.120 1.00 95.06 118 GLY A C 1
ATOM 926 O O . GLY A 1 118 ? -1.031 1.609 -3.841 1.00 95.06 118 GLY A O 1
ATOM 927 N N . ASN A 1 119 ? 0.927 1.683 -4.945 1.00 93.94 119 ASN A N 1
ATOM 928 C CA . ASN A 1 119 ? 0.744 3.033 -5.489 1.00 93.94 119 ASN A CA 1
ATOM 929 C C . ASN A 1 119 ? 0.323 3.068 -6.972 1.00 93.94 119 ASN A C 1
ATOM 931 O O . ASN A 1 119 ? 0.424 4.110 -7.623 1.00 93.94 119 ASN A O 1
ATOM 935 N N . TYR A 1 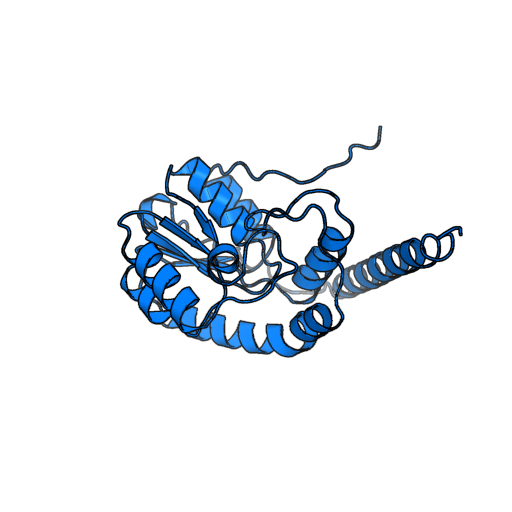120 ? -0.145 1.940 -7.511 1.00 93.31 120 TYR A N 1
ATOM 936 C CA . TYR A 1 120 ? -0.562 1.791 -8.907 1.00 93.31 120 TYR A CA 1
ATOM 937 C C . TYR A 1 120 ? -1.893 2.518 -9.148 1.00 93.31 120 TYR A C 1
ATOM 939 O O . TYR A 1 120 ? -2.980 1.980 -8.945 1.00 93.31 120 TYR A O 1
ATOM 947 N N . THR A 1 121 ? -1.799 3.791 -9.535 1.00 90.81 121 THR A N 1
ATOM 948 C CA . THR A 1 121 ? -2.960 4.671 -9.762 1.00 90.81 121 THR A CA 1
ATOM 949 C C . THR A 1 121 ? -3.760 4.310 -11.009 1.00 90.81 121 THR A C 1
ATOM 951 O O . THR A 1 121 ? -4.935 4.646 -11.074 1.00 90.81 121 THR A O 1
ATOM 954 N N . LYS A 1 122 ? -3.172 3.592 -11.974 1.00 91.88 122 LYS A N 1
ATOM 955 C CA . LYS A 1 122 ? -3.878 3.145 -13.186 1.00 91.88 122 LYS A CA 1
ATOM 956 C C . LYS A 1 122 ? -5.041 2.194 -12.869 1.00 91.88 122 LYS A C 1
ATOM 958 O O . LYS A 1 122 ? -6.096 2.324 -13.470 1.00 91.88 122 LYS A O 1
ATOM 963 N N . CYS A 1 123 ? -4.874 1.317 -11.879 1.00 93.81 123 CYS A N 1
ATOM 964 C CA . CYS A 1 123 ? -5.870 0.323 -11.463 1.00 93.81 123 CYS A CA 1
ATOM 965 C C . CYS A 1 123 ? -6.528 0.644 -10.103 1.00 93.81 123 CYS A C 1
ATOM 967 O O . CYS A 1 123 ? -7.165 -0.200 -9.479 1.00 93.81 123 CYS A O 1
ATOM 969 N N . ILE A 1 124 ? -6.376 1.874 -9.589 1.00 95.81 124 ILE A N 1
ATOM 970 C CA . ILE A 1 124 ? -6.906 2.236 -8.261 1.00 95.81 124 ILE A CA 1
ATOM 971 C C . ILE A 1 124 ? -8.437 2.261 -8.214 1.00 95.81 124 ILE A C 1
ATOM 973 O O . ILE A 1 124 ? -9.008 1.991 -7.163 1.00 95.81 124 ILE A O 1
ATOM 977 N N . LYS A 1 125 ? -9.100 2.568 -9.337 1.00 96.19 125 LYS A N 1
ATOM 978 C CA . LYS A 1 125 ? -10.567 2.649 -9.404 1.00 96.19 125 LYS A CA 1
ATOM 979 C C . LYS A 1 125 ? -11.217 1.308 -9.060 1.00 96.19 125 LYS A C 1
ATOM 981 O O . LYS A 1 125 ? -12.101 1.277 -8.215 1.00 96.19 125 LYS A O 1
ATOM 986 N N . GLU A 1 126 ? -10.727 0.218 -9.645 1.00 95.88 126 GLU A N 1
ATOM 987 C CA . GLU A 1 126 ? -11.210 -1.148 -9.387 1.00 95.88 126 GLU A CA 1
ATOM 988 C C . GLU A 1 126 ? -11.014 -1.552 -7.919 1.00 95.88 126 GLU A C 1
ATOM 990 O O . GLU A 1 126 ? -11.932 -2.072 -7.289 1.00 95.88 126 GLU A O 1
ATOM 995 N N . ARG A 1 127 ? -9.847 -1.234 -7.336 1.00 95.81 127 ARG A N 1
ATOM 996 C CA . ARG A 1 127 ? -9.579 -1.490 -5.910 1.00 95.81 127 ARG A CA 1
ATOM 997 C C . ARG A 1 127 ? -10.538 -0.738 -5.005 1.00 95.81 127 ARG A C 1
ATOM 999 O O . ARG A 1 127 ? -11.107 -1.328 -4.095 1.00 95.81 127 ARG A O 1
ATOM 1006 N N . LEU A 1 128 ? -10.711 0.561 -5.245 1.00 97.69 128 LEU A N 1
ATOM 1007 C CA . LEU A 1 128 ? -11.584 1.402 -4.429 1.00 97.69 128 LEU A CA 1
ATOM 1008 C C . LEU A 1 128 ? -13.062 1.038 -4.587 1.00 97.69 128 LEU A C 1
ATOM 1010 O O . LEU A 1 128 ? -13.809 1.201 -3.632 1.00 97.69 128 LEU A O 1
ATOM 1014 N N . ALA A 1 129 ? -13.479 0.524 -5.747 1.00 97.62 129 ALA A N 1
ATOM 1015 C CA . ALA A 1 129 ? -14.852 0.073 -5.963 1.00 97.62 129 ALA A CA 1
ATOM 1016 C C . ALA A 1 129 ? -15.227 -1.131 -5.080 1.00 97.62 129 ALA A C 1
ATOM 1018 O O . ALA A 1 129 ? -16.386 -1.261 -4.698 1.00 97.62 129 ALA A O 1
ATOM 1019 N N . ARG A 1 130 ? -14.260 -1.994 -4.737 1.00 97.81 130 ARG A N 1
ATOM 1020 C CA . ARG A 1 130 ? -14.477 -3.156 -3.854 1.00 97.81 130 ARG A CA 1
ATOM 1021 C C . ARG A 1 130 ? -14.014 -2.949 -2.412 1.00 97.81 130 ARG A C 1
ATOM 1023 O O . ARG A 1 130 ? -14.419 -3.715 -1.537 1.00 97.81 130 ARG A O 1
ATOM 1030 N N . ALA A 1 131 ? -13.160 -1.962 -2.155 1.00 98.50 131 ALA A N 1
ATOM 1031 C CA . ALA A 1 131 ? -12.635 -1.695 -0.823 1.00 98.50 131 ALA A CA 1
ATOM 1032 C C . ALA A 1 131 ? -13.756 -1.332 0.163 1.00 98.50 131 ALA A C 1
ATOM 1034 O O . ALA A 1 131 ? -14.666 -0.575 -0.157 1.00 98.50 131 ALA A O 1
ATOM 1035 N N . THR A 1 132 ? -13.650 -1.834 1.388 1.00 98.50 132 THR A N 1
ATOM 1036 C CA . THR A 1 132 ? -14.476 -1.415 2.528 1.00 98.50 132 THR A CA 1
ATOM 1037 C C . THR A 1 132 ? -13.812 -0.292 3.316 1.00 98.50 132 THR A C 1
ATOM 1039 O O . THR A 1 132 ? -14.498 0.484 3.970 1.00 98.50 132 THR A O 1
ATOM 1042 N N . GLY A 1 133 ? -12.484 -0.172 3.227 1.00 98.12 133 GLY A N 1
ATOM 1043 C CA . GLY A 1 133 ? -11.711 0.824 3.957 1.00 98.12 133 GLY A CA 1
ATOM 1044 C C . GLY A 1 133 ? -10.513 1.326 3.163 1.00 98.12 133 GLY A C 1
ATOM 1045 O O . GLY A 1 133 ? -9.943 0.608 2.337 1.00 98.12 133 GLY A O 1
ATOM 1046 N N . PHE A 1 134 ? -10.111 2.573 3.412 1.00 98.25 134 PHE A N 1
ATOM 1047 C CA . PHE A 1 134 ? -9.000 3.212 2.710 1.00 98.25 134 PHE A CA 1
ATOM 1048 C C . PHE A 1 134 ? -8.021 3.902 3.662 1.00 98.25 134 PHE A C 1
ATOM 1050 O O . PHE A 1 134 ? -8.390 4.786 4.428 1.00 98.25 134 PHE A O 1
ATOM 1057 N N . ILE A 1 135 ? -6.739 3.559 3.573 1.00 97.69 135 ILE A N 1
ATOM 1058 C CA . ILE A 1 135 ? -5.679 4.206 4.347 1.00 97.69 135 ILE A CA 1
ATOM 1059 C C . ILE A 1 135 ? -4.707 4.884 3.385 1.00 97.69 135 ILE A C 1
ATOM 1061 O O . ILE A 1 135 ? -4.129 4.238 2.510 1.00 97.69 135 ILE A O 1
ATOM 1065 N N . LEU A 1 136 ? -4.466 6.181 3.573 1.00 97.50 136 LEU A N 1
ATOM 1066 C CA . LEU A 1 136 ? -3.430 6.914 2.851 1.00 97.50 136 LEU A CA 1
ATOM 1067 C C . LEU A 1 136 ? -2.285 7.302 3.791 1.00 97.50 136 LEU A C 1
ATOM 1069 O O . LEU A 1 136 ? -2.477 8.002 4.782 1.00 97.50 136 LEU A O 1
ATOM 1073 N N . LEU A 1 137 ? -1.065 6.901 3.437 1.00 96.62 137 LEU A N 1
ATOM 1074 C CA . LEU A 1 137 ? 0.166 7.346 4.083 1.00 96.62 137 LEU A CA 1
ATOM 1075 C C . LEU A 1 137 ? 0.716 8.561 3.328 1.00 96.62 137 LEU A C 1
ATOM 1077 O O . LEU A 1 137 ? 1.147 8.453 2.178 1.00 96.62 137 LEU A O 1
ATOM 1081 N N . ASP A 1 138 ? 0.760 9.710 3.992 1.00 94.56 138 ASP A N 1
ATOM 1082 C CA . ASP A 1 138 ? 1.145 11.005 3.427 1.00 94.56 138 ASP A CA 1
ATOM 1083 C C . ASP A 1 138 ? 2.567 11.424 3.851 1.00 94.56 138 ASP A C 1
ATOM 1085 O O . ASP A 1 138 ? 2.816 12.515 4.365 1.00 94.56 138 ASP A O 1
ATOM 1089 N N . VAL A 1 139 ? 3.528 10.524 3.633 1.00 91.88 139 VAL A N 1
ATOM 1090 C CA . VAL A 1 139 ? 4.921 10.685 4.079 1.00 91.88 139 VAL A CA 1
ATOM 1091 C C . VAL A 1 139 ? 5.672 11.741 3.256 1.00 91.88 139 VAL A C 1
ATOM 1093 O O . VAL A 1 139 ? 5.616 11.759 2.026 1.00 91.88 139 VAL A O 1
ATOM 1096 N N . LYS A 1 140 ? 6.420 12.613 3.947 1.00 91.94 140 LYS A N 1
ATOM 1097 C CA . LYS A 1 140 ? 7.274 13.645 3.332 1.00 91.94 140 LYS A CA 1
ATOM 1098 C C . LYS A 1 140 ? 8.485 13.027 2.618 1.00 91.94 140 LYS A C 1
ATOM 1100 O O . LYS A 1 140 ? 9.063 12.054 3.100 1.00 91.94 140 LYS A O 1
ATOM 1105 N N . VAL A 1 141 ? 8.924 13.653 1.525 1.00 93.00 141 VAL A N 1
ATOM 1106 C CA . VAL A 1 141 ? 10.044 13.173 0.689 1.00 93.00 141 VAL A CA 1
ATOM 1107 C C . VAL A 1 141 ? 11.340 12.922 1.469 1.00 93.00 141 VAL A C 1
ATOM 1109 O O . VAL A 1 141 ? 11.875 11.828 1.311 1.00 93.00 141 VAL A O 1
ATOM 1112 N N . PRO A 1 142 ? 11.815 13.809 2.370 1.00 92.88 142 PRO A N 1
ATOM 1113 C CA . PRO A 1 142 ? 13.039 13.539 3.132 1.00 92.88 142 PRO A CA 1
ATOM 1114 C C . PRO A 1 142 ? 12.957 12.261 3.975 1.00 92.88 142 PRO A C 1
ATOM 1116 O O . PRO A 1 142 ? 13.924 11.514 4.082 1.00 92.88 142 PRO A O 1
ATOM 1119 N N . VAL A 1 143 ? 11.774 11.964 4.525 1.00 92.12 143 VAL A N 1
ATOM 1120 C CA . VAL A 1 143 ? 11.537 10.745 5.311 1.00 92.12 143 VAL A CA 1
ATOM 1121 C C . VAL A 1 143 ? 11.526 9.513 4.406 1.00 92.12 143 VAL A C 1
ATOM 1123 O O . VAL A 1 143 ? 12.138 8.503 4.744 1.00 92.12 143 VAL A O 1
ATOM 1126 N N . ALA A 1 144 ? 10.856 9.586 3.252 1.00 92.75 144 ALA A N 1
ATOM 1127 C CA . ALA A 1 144 ? 10.835 8.498 2.274 1.00 92.75 144 ALA A CA 1
ATOM 1128 C C . ALA A 1 144 ? 12.238 8.201 1.712 1.00 92.75 144 ALA A C 1
ATOM 1130 O O . ALA A 1 144 ? 12.602 7.036 1.561 1.00 92.75 144 ALA A O 1
ATOM 1131 N N . LEU A 1 145 ? 13.032 9.244 1.457 1.00 93.62 145 LEU A N 1
ATOM 1132 C CA . LEU A 1 145 ? 14.411 9.141 0.991 1.00 93.62 145 LEU A CA 1
ATOM 1133 C C . LEU A 1 145 ? 15.319 8.514 2.052 1.00 93.62 145 LEU A C 1
ATOM 1135 O O . LEU A 1 145 ? 16.016 7.548 1.765 1.00 93.62 145 LEU A O 1
ATOM 1139 N N . PHE A 1 146 ? 15.261 8.997 3.295 1.00 92.81 146 PHE A N 1
ATOM 1140 C CA . PHE A 1 146 ? 16.028 8.414 4.397 1.00 92.81 146 PHE A CA 1
ATOM 1141 C C . PHE A 1 146 ? 15.717 6.923 4.587 1.00 92.81 146 PHE A C 1
ATOM 1143 O O . PHE A 1 146 ? 16.625 6.105 4.719 1.00 92.81 146 PHE A O 1
ATOM 1150 N N . ARG A 1 147 ? 14.431 6.552 4.550 1.00 92.25 147 ARG A N 1
ATOM 1151 C CA . ARG A 1 147 ? 13.997 5.151 4.656 1.00 92.25 147 ARG A CA 1
ATOM 1152 C C . ARG A 1 147 ? 14.488 4.298 3.487 1.00 92.25 147 ARG A C 1
ATOM 1154 O O . ARG A 1 147 ? 14.832 3.143 3.708 1.00 92.25 147 ARG A O 1
ATOM 1161 N N . TYR A 1 148 ? 14.531 4.851 2.274 1.00 92.12 148 TYR A N 1
ATOM 1162 C CA . TYR A 1 148 ? 15.089 4.164 1.108 1.00 92.12 148 TYR A CA 1
ATOM 1163 C C . TYR A 1 148 ? 16.577 3.871 1.280 1.00 92.12 148 TYR A C 1
ATOM 1165 O O . TYR A 1 148 ? 16.993 2.724 1.142 1.00 92.12 148 TYR A O 1
ATOM 1173 N N . ILE A 1 149 ? 17.351 4.897 1.645 1.00 90.31 149 ILE A N 1
ATOM 1174 C CA . ILE A 1 149 ? 18.792 4.782 1.873 1.00 90.31 149 ILE A CA 1
ATOM 1175 C C . ILE A 1 149 ? 19.046 3.739 2.962 1.00 90.31 149 ILE A C 1
ATOM 1177 O O . ILE A 1 149 ? 19.708 2.744 2.695 1.00 90.31 149 ILE A O 1
ATOM 1181 N N . ARG A 1 150 ? 18.436 3.884 4.152 1.00 89.44 150 ARG A N 1
ATOM 1182 C CA . ARG A 1 150 ? 18.577 2.908 5.251 1.00 89.44 150 ARG A CA 1
ATOM 1183 C C . ARG A 1 150 ? 18.259 1.480 4.796 1.00 89.44 150 ARG A C 1
ATOM 1185 O O . ARG A 1 150 ? 18.947 0.556 5.216 1.00 89.44 150 ARG A O 1
ATOM 1192 N N . ARG A 1 151 ? 17.248 1.291 3.941 1.00 86.44 151 ARG A N 1
ATOM 1193 C CA . ARG A 1 151 ? 16.878 -0.033 3.427 1.00 86.44 151 ARG A CA 1
ATOM 1194 C C . ARG A 1 151 ? 17.944 -0.638 2.515 1.00 86.44 151 ARG A C 1
ATOM 1196 O O . ARG A 1 151 ? 18.232 -1.814 2.673 1.00 86.44 151 ARG A O 1
ATOM 1203 N N . CYS A 1 152 ? 18.551 0.133 1.614 1.00 86.81 152 CYS A N 1
ATOM 1204 C CA . CYS A 1 152 ? 19.593 -0.378 0.705 1.00 86.81 152 CYS A CA 1
ATOM 1205 C C . CYS A 1 152 ? 20.846 -0.881 1.458 1.00 86.81 152 CYS A C 1
ATOM 1207 O O . CYS A 1 152 ? 21.612 -1.718 0.969 1.00 86.81 152 CYS A O 1
ATOM 1209 N N . TYR A 1 153 ? 21.043 -0.383 2.681 1.00 85.31 153 TYR A N 1
ATOM 1210 C CA . TYR A 1 153 ? 22.114 -0.798 3.586 1.00 85.31 153 TYR A CA 1
ATOM 1211 C C . TYR A 1 153 ? 21.697 -1.862 4.609 1.00 85.31 153 TYR A C 1
ATOM 1213 O O . TYR A 1 153 ? 22.543 -2.320 5.371 1.00 85.31 153 TYR A O 1
ATOM 1221 N N . SER A 1 154 ? 20.428 -2.277 4.630 1.00 82.06 154 SER A N 1
ATOM 1222 C CA . SER A 1 154 ? 19.959 -3.365 5.487 1.00 82.06 154 SER A CA 1
ATOM 1223 C C . SER A 1 154 ? 20.105 -4.713 4.780 1.00 82.06 154 SER A C 1
ATOM 1225 O O . SER A 1 154 ? 19.893 -4.817 3.574 1.00 82.06 154 SER A O 1
ATOM 1227 N N . SER A 1 155 ? 20.442 -5.750 5.545 1.00 75.38 155 SER A N 1
ATOM 1228 C CA . SER A 1 155 ? 20.410 -7.155 5.117 1.00 75.38 155 SER A CA 1
ATOM 1229 C C . SER A 1 155 ? 19.034 -7.804 5.300 1.00 75.38 155 SER A C 1
ATOM 1231 O O . SER A 1 155 ? 18.854 -8.966 4.950 1.00 75.38 155 SER A O 1
ATOM 1233 N N . THR A 1 156 ? 18.065 -7.080 5.870 1.00 78.06 156 THR A N 1
ATOM 1234 C CA . THR A 1 156 ? 16.723 -7.617 6.113 1.00 78.06 156 THR A CA 1
ATOM 1235 C C . THR A 1 156 ? 15.867 -7.514 4.848 1.00 78.06 156 THR A C 1
ATOM 1237 O O . THR A 1 156 ? 15.706 -6.412 4.308 1.00 78.06 156 THR A O 1
ATOM 1240 N N . PRO A 1 157 ? 15.283 -8.628 4.365 1.00 80.19 157 PRO A N 1
ATOM 1241 C CA . PRO A 1 157 ? 14.345 -8.584 3.252 1.00 80.19 157 PRO A CA 1
ATOM 1242 C C . PRO A 1 157 ? 13.162 -7.669 3.574 1.00 80.19 157 PRO A C 1
ATOM 1244 O O . PRO A 1 157 ? 12.622 -7.686 4.686 1.00 80.19 157 PRO A O 1
ATOM 1247 N N . ARG A 1 158 ? 12.731 -6.857 2.602 1.00 84.62 158 ARG A N 1
ATOM 1248 C CA . ARG A 1 158 ? 11.572 -5.984 2.812 1.00 84.62 158 ARG A CA 1
ATOM 1249 C C . ARG A 1 158 ? 10.274 -6.790 2.799 1.00 84.62 158 ARG A C 1
ATOM 1251 O O . ARG A 1 158 ? 10.079 -7.670 1.963 1.00 84.62 158 ARG A O 1
ATOM 1258 N N . VAL A 1 159 ? 9.333 -6.392 3.649 1.00 88.50 159 VAL A N 1
ATOM 1259 C CA . VAL A 1 159 ? 7.934 -6.825 3.532 1.00 88.50 159 VAL A CA 1
ATOM 1260 C C . VAL A 1 159 ? 7.388 -6.394 2.167 1.00 88.50 159 VAL A C 1
ATOM 1262 O O . VAL A 1 159 ? 7.605 -5.253 1.741 1.00 88.50 159 VAL A O 1
ATOM 1265 N N . GLY A 1 160 ? 6.713 -7.311 1.474 1.00 86.25 160 GLY A N 1
ATOM 1266 C CA . GLY A 1 160 ? 6.252 -7.112 0.098 1.00 86.25 160 GLY A CA 1
ATOM 1267 C C . GLY A 1 160 ? 7.364 -7.109 -0.954 1.00 86.25 160 GLY A C 1
ATOM 1268 O O . GLY A 1 160 ? 7.129 -6.658 -2.073 1.00 86.25 160 GLY A O 1
ATOM 1269 N N . GLY A 1 161 ? 8.574 -7.555 -0.594 1.00 87.56 161 GLY A N 1
ATOM 1270 C CA . GLY A 1 161 ? 9.712 -7.745 -1.495 1.00 87.56 161 GLY A CA 1
ATOM 1271 C C . GLY A 1 161 ? 9.553 -8.938 -2.435 1.00 87.56 161 GLY A C 1
ATOM 1272 O O . GLY A 1 161 ? 8.610 -9.716 -2.313 1.00 87.56 161 GLY A O 1
ATOM 1273 N N . LEU A 1 162 ? 10.500 -9.075 -3.366 1.00 85.94 162 LEU A N 1
ATOM 1274 C CA . LEU A 1 162 ? 10.541 -10.131 -4.388 1.00 85.94 162 LEU A CA 1
ATOM 1275 C C . LEU A 1 162 ? 11.511 -11.264 -4.008 1.00 85.94 162 LEU A C 1
ATOM 1277 O O . LEU A 1 162 ? 12.230 -11.760 -4.867 1.00 85.94 162 LEU A O 1
ATOM 1281 N N . GLU A 1 163 ? 11.585 -11.599 -2.714 1.00 79.38 163 GLU A N 1
ATOM 1282 C CA . GLU A 1 163 ? 12.459 -12.658 -2.155 1.00 79.38 163 GLU A CA 1
ATOM 1283 C C . GLU A 1 163 ? 13.972 -12.436 -2.350 1.00 79.38 163 GLU A C 1
ATOM 1285 O O . GLU A 1 163 ? 14.796 -13.301 -2.071 1.00 79.38 163 GLU A O 1
ATOM 1290 N N . MET A 1 164 ? 14.359 -11.228 -2.758 1.00 72.31 164 MET A N 1
ATOM 1291 C CA . MET A 1 164 ? 15.754 -10.815 -2.875 1.00 72.31 164 MET A CA 1
ATOM 1292 C C . MET A 1 164 ? 16.357 -10.506 -1.499 1.00 72.31 164 MET A C 1
ATOM 1294 O O . MET A 1 164 ? 15.739 -9.827 -0.675 1.00 72.31 164 MET A O 1
ATOM 1298 N N . SER A 1 165 ? 17.605 -10.932 -1.286 1.00 63.47 165 SER A N 1
ATOM 1299 C CA . SER A 1 165 ? 18.348 -10.678 -0.044 1.00 63.47 165 SER A CA 1
ATOM 1300 C C . SER A 1 165 ? 18.718 -9.205 0.144 1.00 63.47 165 SER A C 1
ATOM 1302 O O . SER A 1 165 ? 18.794 -8.731 1.276 1.00 63.47 165 SER A O 1
ATOM 1304 N N . ARG A 1 166 ? 18.939 -8.461 -0.950 1.00 70.44 166 ARG A N 1
ATOM 1305 C CA . ARG A 1 166 ? 19.345 -7.054 -0.882 1.00 70.44 166 ARG A CA 1
ATOM 1306 C C . ARG A 1 166 ? 18.820 -6.228 -2.047 1.00 70.44 166 ARG A C 1
ATOM 1308 O O . ARG A 1 166 ? 18.861 -6.641 -3.202 1.00 70.44 166 ARG A O 1
ATOM 1315 N N . GLU A 1 167 ? 18.375 -5.017 -1.731 1.00 77.19 167 GLU A N 1
ATOM 1316 C CA . GLU A 1 167 ? 18.068 -3.994 -2.727 1.00 77.19 167 GLU A CA 1
ATOM 1317 C C . GLU A 1 167 ? 19.270 -3.073 -2.918 1.00 77.19 167 GLU A C 1
ATOM 1319 O O . GLU A 1 167 ? 19.790 -2.501 -1.959 1.00 77.19 167 GLU A O 1
ATOM 1324 N N . HIS A 1 168 ? 19.688 -2.899 -4.168 1.00 81.19 168 HIS A N 1
ATOM 1325 C CA . HIS A 1 168 ? 20.706 -1.920 -4.516 1.00 81.19 168 HIS A CA 1
ATOM 1326 C C . HIS A 1 168 ? 20.092 -0.527 -4.649 1.00 81.19 168 HIS A C 1
ATOM 1328 O O . HIS A 1 168 ? 18.961 -0.357 -5.117 1.00 81.19 168 HIS A O 1
ATOM 1334 N N . MET A 1 169 ? 20.868 0.480 -4.256 1.00 85.44 169 MET A N 1
ATOM 1335 C CA . MET A 1 169 ? 20.506 1.867 -4.499 1.00 85.44 169 MET A CA 1
ATOM 1336 C C . MET A 1 169 ? 20.607 2.163 -5.999 1.00 85.44 169 MET A C 1
ATOM 1338 O O . MET A 1 169 ? 21.652 1.924 -6.599 1.00 85.44 169 MET A O 1
ATOM 1342 N N . THR A 1 170 ? 19.545 2.701 -6.599 1.00 87.75 170 THR A N 1
ATOM 1343 C CA . THR A 1 170 ? 19.533 3.106 -8.011 1.00 87.75 170 THR A CA 1
ATOM 1344 C C . THR A 1 170 ? 19.279 4.602 -8.138 1.00 87.75 1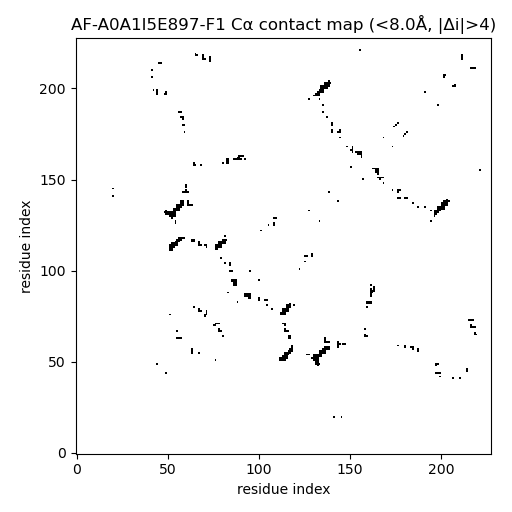70 THR A C 1
ATOM 1346 O O . THR A 1 170 ? 18.492 5.186 -7.385 1.00 87.75 170 THR A O 1
ATOM 1349 N N . LEU A 1 171 ? 19.936 5.236 -9.114 1.00 87.06 171 LEU A N 1
ATOM 1350 C CA . LEU A 1 171 ? 19.705 6.649 -9.425 1.00 87.06 171 LEU A CA 1
ATOM 1351 C C . LEU A 1 171 ? 18.256 6.889 -9.858 1.00 87.06 171 LEU A C 1
ATOM 1353 O O . LEU A 1 171 ? 17.667 7.890 -9.463 1.00 87.06 171 LEU A O 1
ATOM 1357 N N . ASP A 1 172 ? 17.645 5.943 -10.570 1.00 88.56 172 ASP A N 1
ATOM 1358 C CA . ASP A 1 172 ? 16.245 6.037 -10.990 1.00 88.56 172 ASP A CA 1
ATOM 1359 C C . ASP A 1 172 ? 15.286 6.134 -9.805 1.00 88.56 172 ASP A C 1
ATOM 1361 O O . ASP A 1 172 ? 14.381 6.970 -9.802 1.00 88.56 172 ASP A O 1
ATOM 1365 N N . MET A 1 173 ? 15.499 5.332 -8.756 1.00 90.12 173 MET A N 1
ATOM 1366 C CA . MET A 1 173 ? 14.665 5.394 -7.558 1.00 90.12 173 MET A CA 1
ATOM 1367 C C . MET A 1 173 ? 14.913 6.684 -6.768 1.00 90.12 173 MET A C 1
ATOM 1369 O O . MET A 1 173 ? 13.959 7.285 -6.268 1.00 90.12 173 MET A O 1
ATOM 1373 N N . LEU A 1 174 ? 16.162 7.157 -6.685 1.00 91.50 174 LEU A N 1
ATOM 1374 C CA . LEU A 1 174 ? 16.476 8.455 -6.074 1.00 91.50 174 LEU A CA 1
ATOM 1375 C C . LEU A 1 174 ? 15.779 9.603 -6.821 1.00 91.50 174 LEU A C 1
ATOM 1377 O O . LEU A 1 174 ? 15.060 10.394 -6.205 1.00 91.50 174 LEU A O 1
ATOM 1381 N N . ASN A 1 175 ? 15.913 9.642 -8.148 1.00 90.88 175 ASN A N 1
ATOM 1382 C CA . ASN A 1 175 ? 15.269 10.620 -9.023 1.00 90.88 175 ASN A CA 1
ATOM 1383 C C . ASN A 1 175 ? 13.744 10.555 -8.904 1.00 90.88 175 ASN A C 1
ATOM 1385 O O . ASN A 1 175 ? 13.083 11.585 -8.762 1.00 90.88 175 ASN A O 1
ATOM 1389 N N . TYR A 1 176 ? 13.169 9.352 -8.874 1.00 92.06 176 TYR A N 1
ATOM 1390 C CA . TYR A 1 176 ? 11.738 9.157 -8.670 1.00 92.06 176 TYR A CA 1
ATOM 1391 C C . TYR A 1 176 ? 11.262 9.734 -7.328 1.00 92.06 176 TYR A C 1
ATOM 1393 O O . TYR A 1 176 ? 10.251 10.445 -7.285 1.00 92.06 176 TYR A O 1
ATOM 1401 N N . ILE A 1 177 ? 11.982 9.467 -6.233 1.00 91.50 177 ILE A N 1
ATOM 1402 C CA . ILE A 1 177 ? 11.639 9.976 -4.896 1.00 91.50 177 ILE A CA 1
ATOM 1403 C C . ILE A 1 177 ? 11.718 11.508 -4.854 1.00 91.50 177 ILE A C 1
ATOM 1405 O O . ILE A 1 177 ? 10.846 12.143 -4.259 1.00 91.50 177 ILE A O 1
ATOM 1409 N N . LEU A 1 178 ? 12.728 12.109 -5.484 1.00 92.06 178 LEU A N 1
ATOM 1410 C CA . LEU A 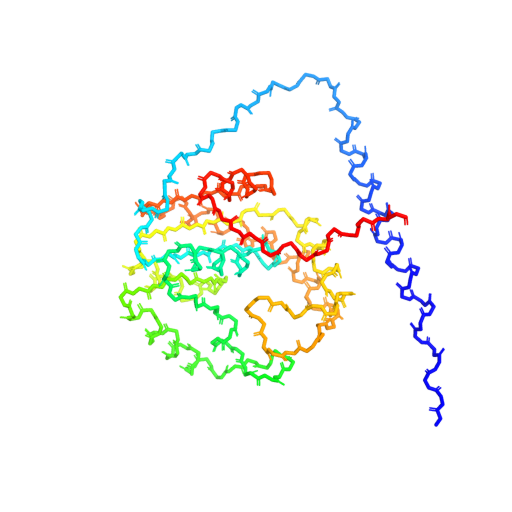1 178 ? 12.953 13.555 -5.440 1.00 92.06 178 LEU A CA 1
ATOM 1411 C C . LEU A 1 178 ? 12.020 14.338 -6.374 1.00 92.06 178 LEU A C 1
ATOM 1413 O O . LEU A 1 178 ? 11.482 15.369 -5.974 1.00 92.06 178 LEU A O 1
ATOM 1417 N N . LEU A 1 179 ? 11.795 13.849 -7.596 1.00 91.31 179 LEU A N 1
ATOM 1418 C CA . LEU A 1 179 ? 11.137 14.611 -8.665 1.00 91.31 179 LEU A CA 1
ATOM 1419 C C . LEU A 1 179 ? 9.681 14.189 -8.902 1.00 91.31 179 LEU A C 1
ATOM 1421 O O . LEU A 1 179 ? 8.813 15.031 -9.163 1.00 91.31 179 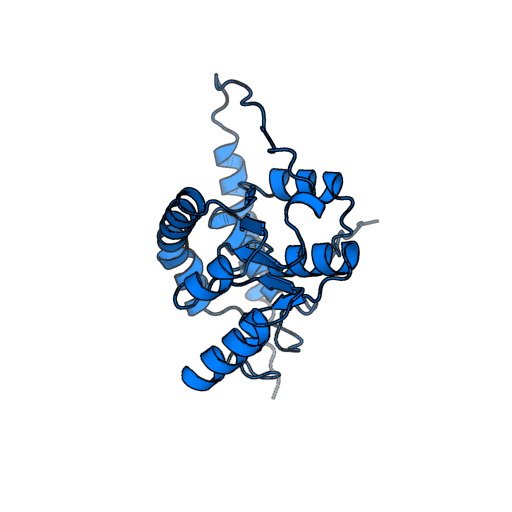LEU A O 1
ATOM 1425 N N . THR A 1 180 ? 9.385 12.892 -8.788 1.00 89.12 180 THR A N 1
ATOM 1426 C CA . THR A 1 180 ? 8.066 12.335 -9.134 1.00 89.12 180 THR A CA 1
ATOM 1427 C C . THR A 1 180 ? 7.170 12.178 -7.901 1.00 89.12 180 THR A C 1
ATOM 1429 O O . THR A 1 180 ? 5.983 12.525 -7.947 1.00 89.12 180 THR A O 1
ATOM 1432 N N . ALA A 1 181 ? 7.712 11.738 -6.760 1.00 90.12 181 ALA A N 1
ATOM 1433 C CA . ALA A 1 181 ? 6.934 11.540 -5.535 1.00 90.12 181 ALA A CA 1
ATOM 1434 C C . ALA A 1 181 ? 6.213 12.807 -5.012 1.00 90.12 181 ALA A C 1
ATOM 1436 O O . ALA A 1 181 ? 5.055 12.668 -4.604 1.00 90.12 181 ALA A O 1
ATOM 1437 N N . PRO A 1 182 ? 6.781 14.037 -5.061 1.00 90.81 182 PRO A N 1
ATOM 1438 C CA . PRO A 1 182 ? 6.050 15.248 -4.672 1.00 90.81 182 PRO A CA 1
ATOM 1439 C C . PRO A 1 182 ? 4.779 15.482 -5.498 1.00 90.81 182 PRO A C 1
ATOM 1441 O O . PRO A 1 182 ? 3.735 15.851 -4.952 1.00 90.81 182 PRO A O 1
ATOM 1444 N N . LYS A 1 183 ? 4.850 15.245 -6.816 1.00 90.38 183 LYS A N 1
ATOM 1445 C CA . LYS A 1 183 ? 3.712 15.399 -7.736 1.00 90.38 183 LYS A CA 1
ATOM 1446 C C . LYS A 1 183 ? 2.642 14.348 -7.437 1.00 90.38 183 LYS A C 1
ATOM 1448 O O . LYS A 1 183 ? 1.462 14.681 -7.314 1.00 90.38 183 LYS A O 1
ATOM 1453 N N . ASN A 1 184 ? 3.063 13.101 -7.232 1.00 91.00 184 ASN A N 1
ATOM 1454 C CA . ASN A 1 184 ? 2.169 11.999 -6.877 1.00 91.00 184 ASN A CA 1
ATOM 1455 C C . ASN A 1 184 ? 1.479 12.232 -5.529 1.00 91.00 184 ASN A C 1
ATOM 1457 O O . ASN A 1 184 ? 0.276 12.023 -5.420 1.00 91.00 184 ASN A O 1
ATOM 1461 N N . ARG A 1 185 ? 2.183 12.781 -4.533 1.00 91.31 185 ARG A N 1
ATOM 1462 C CA . ARG A 1 185 ? 1.604 13.129 -3.228 1.00 91.31 185 ARG A CA 1
ATOM 1463 C C . ARG A 1 185 ? 0.398 14.068 -3.349 1.00 91.31 185 ARG A C 1
ATOM 1465 O O . ARG A 1 185 ? -0.612 13.832 -2.691 1.00 91.31 185 ARG A O 1
ATOM 1472 N N . LYS A 1 186 ? 0.455 15.084 -4.223 1.00 91.56 186 LYS A N 1
ATOM 1473 C CA . LYS A 1 186 ? -0.701 15.965 -4.498 1.00 91.56 186 LYS A CA 1
ATOM 1474 C C . LYS A 1 186 ? -1.879 15.181 -5.090 1.00 91.56 186 LYS A C 1
ATOM 1476 O O . LYS A 1 186 ? -3.014 15.381 -4.670 1.00 91.56 186 LYS A O 1
ATOM 1481 N N . ARG A 1 187 ? -1.616 14.266 -6.031 1.00 92.31 187 ARG A N 1
ATOM 1482 C CA . ARG A 1 187 ? -2.647 13.401 -6.635 1.00 92.31 187 ARG A CA 1
ATOM 1483 C C . ARG A 1 187 ? -3.283 12.464 -5.608 1.00 92.31 187 ARG A C 1
ATOM 1485 O O . ARG A 1 187 ? -4.494 12.294 -5.625 1.00 92.31 187 ARG A O 1
ATOM 1492 N N . HIS A 1 188 ? -2.492 11.906 -4.693 1.00 94.06 188 HIS A N 1
ATOM 1493 C CA . HIS A 1 188 ? -3.003 11.019 -3.648 1.00 94.06 188 HIS A CA 1
ATOM 1494 C C . HIS A 1 188 ? -3.949 11.749 -2.691 1.00 94.06 188 HIS A C 1
ATOM 1496 O O . HIS A 1 188 ? -4.972 11.189 -2.320 1.00 94.06 188 HIS A O 1
ATOM 1502 N N . LYS A 1 189 ? -3.642 13.002 -2.329 1.00 93.75 189 LYS A N 1
ATOM 1503 C CA . LYS A 1 189 ? -4.532 13.822 -1.491 1.00 93.75 189 LYS A CA 1
ATOM 1504 C C . LYS A 1 189 ? -5.868 14.103 -2.168 1.00 93.75 189 LYS A C 1
ATOM 1506 O O . LYS A 1 189 ? -6.902 13.848 -1.566 1.00 93.75 189 LYS A O 1
ATOM 1511 N N . LYS A 1 190 ? -5.838 14.510 -3.441 1.00 94.69 190 LYS A N 1
ATOM 1512 C CA . LYS A 1 190 ? -7.060 14.704 -4.239 1.00 94.69 190 LYS A CA 1
ATOM 1513 C C . LYS A 1 190 ? -7.903 13.430 -4.306 1.00 94.69 190 LYS A C 1
ATOM 1515 O O . LYS A 1 190 ? -9.112 13.477 -4.119 1.00 94.69 190 LYS A O 1
ATOM 1520 N N . LEU A 1 191 ? -7.263 12.281 -4.531 1.00 94.62 191 LEU A N 1
ATOM 1521 C CA . LEU A 1 191 ? -7.957 10.995 -4.517 1.00 94.62 191 LEU A CA 1
ATOM 1522 C C . LEU A 1 191 ? -8.567 10.703 -3.138 1.00 94.62 191 LEU A C 1
ATOM 1524 O O . LEU A 1 191 ? -9.725 10.311 -3.054 1.00 94.62 191 LEU A O 1
ATOM 1528 N N . TYR A 1 192 ? -7.815 10.918 -2.058 1.00 95.44 192 TYR A N 1
ATOM 1529 C CA . TYR A 1 192 ? -8.303 10.712 -0.695 1.00 95.44 192 TYR A CA 1
ATOM 1530 C C . TYR A 1 192 ? -9.522 11.575 -0.375 1.00 95.44 192 TYR A C 1
ATOM 1532 O O . TYR A 1 192 ? -10.461 11.082 0.242 1.00 95.44 192 TYR A O 1
ATOM 1540 N N . GLU A 1 193 ? -9.541 12.835 -0.805 1.00 95.75 193 GLU A N 1
ATOM 1541 C CA . GLU A 1 193 ? -10.693 13.729 -0.644 1.00 95.75 193 GLU A CA 1
ATOM 1542 C C . GLU A 1 193 ? -11.947 13.160 -1.327 1.00 95.75 193 GLU A C 1
ATOM 1544 O O . GLU A 1 193 ? -13.019 13.174 -0.727 1.00 95.75 193 GLU A O 1
ATOM 1549 N N . GLN A 1 194 ? -11.796 12.565 -2.515 1.00 94.81 194 GLN A N 1
ATOM 1550 C CA . GLN A 1 194 ? -12.892 11.999 -3.315 1.00 94.81 194 GLN A CA 1
ATOM 1551 C C . GLN A 1 194 ? -13.431 10.654 -2.797 1.00 94.81 194 GLN A C 1
ATOM 1553 O O . GLN A 1 194 ? -14.592 10.327 -3.040 1.00 94.81 194 GLN A O 1
ATOM 1558 N N . VAL A 1 195 ? -12.618 9.861 -2.092 1.00 95.25 195 VAL A N 1
ATOM 1559 C CA . VAL A 1 195 ? -13.044 8.563 -1.540 1.00 95.25 195 VAL A CA 1
ATOM 1560 C C . VAL A 1 195 ? -14.093 8.768 -0.443 1.00 95.25 195 VAL A C 1
ATOM 1562 O O . VAL A 1 195 ? -13.872 9.541 0.486 1.00 95.25 195 VAL A O 1
ATOM 1565 N N . ARG A 1 196 ? -15.222 8.054 -0.516 1.00 95.25 196 ARG A N 1
ATOM 1566 C CA . ARG A 1 196 ? -16.308 8.112 0.488 1.00 95.25 196 ARG A CA 1
ATOM 1567 C C . ARG A 1 196 ? -16.322 6.943 1.478 1.00 95.25 196 ARG A C 1
ATOM 1569 O O . ARG A 1 196 ? -17.114 6.952 2.409 1.00 95.25 196 ARG A O 1
ATOM 1576 N N . LEU A 1 197 ? -15.449 5.959 1.277 1.00 95.69 197 LEU A N 1
ATOM 1577 C CA . LEU A 1 197 ? -15.265 4.834 2.194 1.00 95.69 197 LEU A CA 1
ATOM 1578 C C . LEU A 1 197 ? -14.806 5.323 3.578 1.00 95.69 197 LEU A C 1
ATOM 1580 O O . LEU A 1 197 ? -14.171 6.383 3.652 1.00 95.69 197 LEU A O 1
ATOM 1584 N N . PRO A 1 198 ? -15.021 4.530 4.645 1.00 97.19 198 PRO A N 1
ATOM 1585 C CA . PRO A 1 198 ? -14.250 4.641 5.878 1.00 97.19 198 PRO A CA 1
ATOM 1586 C C . PRO A 1 198 ? -12.765 4.822 5.556 1.00 97.19 198 PRO A C 1
ATOM 1588 O O . PRO A 1 198 ? -12.130 3.957 4.946 1.00 97.19 198 PRO A O 1
ATOM 1591 N N . LYS A 1 199 ? -12.220 5.995 5.887 1.00 96.00 199 LYS A N 1
ATOM 1592 C CA . LYS A 1 199 ? -10.879 6.382 5.448 1.00 96.00 199 LYS A CA 1
ATOM 1593 C C . LYS A 1 199 ? -10.053 7.029 6.544 1.00 96.00 199 LYS A C 1
ATOM 1595 O O . LYS A 1 199 ? -10.573 7.766 7.380 1.00 96.00 199 LYS A O 1
ATOM 1600 N N . LEU A 1 200 ? -8.749 6.768 6.499 1.00 95.88 200 LEU A N 1
ATOM 1601 C CA . LEU A 1 200 ? -7.765 7.295 7.435 1.00 95.88 200 LEU A CA 1
ATOM 1602 C C . LEU A 1 200 ? -6.558 7.880 6.698 1.00 95.88 200 LEU A C 1
ATOM 1604 O O . LEU A 1 200 ? -6.002 7.264 5.786 1.00 95.88 200 LEU A O 1
ATOM 1608 N N . LEU A 1 201 ? -6.122 9.060 7.135 1.00 95.12 201 LEU A N 1
ATOM 1609 C CA . LEU A 1 201 ? -4.940 9.744 6.623 1.00 95.12 201 LEU A CA 1
ATOM 1610 C C . LEU A 1 201 ? -3.856 9.790 7.697 1.00 95.12 201 LEU A C 1
ATOM 1612 O O . LEU A 1 201 ? -4.060 10.341 8.774 1.00 95.12 201 LEU A O 1
ATOM 1616 N N . LEU A 1 202 ? -2.687 9.235 7.386 1.00 93.81 202 LEU A N 1
ATOM 1617 C CA . LEU A 1 202 ? -1.524 9.228 8.270 1.00 93.81 202 LEU A CA 1
ATOM 1618 C C . LEU A 1 202 ? -0.474 10.202 7.725 1.00 93.81 202 LEU A C 1
ATOM 1620 O O . LEU A 1 202 ? 0.242 9.887 6.771 1.00 93.81 202 LEU A O 1
ATOM 1624 N N . HIS A 1 203 ? -0.385 11.399 8.310 1.00 88.25 203 HIS A N 1
ATOM 1625 C CA . HIS A 1 203 ? 0.471 12.487 7.816 1.00 88.25 203 HIS A CA 1
ATOM 1626 C C . HIS A 1 203 ? 1.937 12.365 8.221 1.00 88.25 203 HIS A C 1
ATOM 1628 O O . HIS A 1 203 ? 2.822 12.970 7.607 1.00 88.25 203 HIS A O 1
ATOM 1634 N N . SER A 1 204 ? 2.209 11.617 9.281 1.00 86.19 204 SER A N 1
ATOM 1635 C CA . SER A 1 204 ? 3.530 11.559 9.878 1.00 86.19 204 SER A CA 1
ATOM 1636 C C . SER A 1 204 ? 3.850 10.179 10.437 1.00 86.19 204 SER A C 1
ATOM 1638 O O . SER A 1 204 ? 2.976 9.348 10.680 1.00 86.19 204 SER A O 1
ATOM 1640 N N . SER A 1 205 ? 5.138 9.950 10.700 1.00 85.81 205 SER A N 1
ATOM 1641 C CA . SER A 1 205 ? 5.583 8.776 11.456 1.00 85.81 205 SER A CA 1
ATOM 1642 C C . SER A 1 205 ? 4.941 8.711 12.844 1.00 85.81 205 SER A C 1
ATOM 1644 O O . SER A 1 205 ? 4.751 7.616 13.360 1.00 85.81 205 SER A O 1
ATOM 1646 N N . ARG A 1 206 ? 4.598 9.861 13.443 1.00 86.88 206 ARG A N 1
ATOM 1647 C CA . ARG A 1 206 ? 3.920 9.911 14.740 1.00 86.88 206 ARG A CA 1
ATOM 1648 C C . ARG A 1 206 ? 2.489 9.404 14.615 1.00 86.88 206 ARG A C 1
ATOM 1650 O O . ARG A 1 206 ? 2.122 8.526 15.378 1.00 86.88 206 ARG A O 1
ATOM 1657 N N . ASP A 1 207 ? 1.731 9.874 13.626 1.00 89.12 207 ASP A N 1
ATOM 1658 C CA . ASP A 1 207 ? 0.354 9.402 13.402 1.00 89.12 207 ASP A CA 1
ATOM 1659 C C . ASP A 1 207 ? 0.339 7.901 13.124 1.00 89.12 207 ASP A C 1
ATOM 1661 O O . ASP A 1 207 ? -0.466 7.173 13.693 1.00 89.12 207 ASP A O 1
ATOM 1665 N N . PHE A 1 208 ? 1.295 7.427 12.318 1.00 90.00 208 PHE A N 1
ATOM 1666 C CA . PHE A 1 208 ? 1.492 6.005 12.057 1.00 90.00 208 PHE A CA 1
ATOM 1667 C C . PHE A 1 208 ? 1.721 5.206 13.345 1.00 90.00 208 PHE A C 1
ATOM 1669 O O . PHE A 1 208 ? 1.069 4.188 13.559 1.00 90.00 208 PHE A O 1
ATOM 1676 N N . GLN A 1 209 ? 2.635 5.657 14.209 1.00 89.94 209 GLN A N 1
ATOM 1677 C CA . GLN A 1 209 ? 2.939 4.983 15.473 1.00 89.94 209 GLN A CA 1
ATOM 1678 C C . GLN A 1 209 ? 1.755 5.025 16.439 1.00 89.94 209 GLN A C 1
ATOM 1680 O O . GLN A 1 209 ? 1.424 4.001 17.026 1.00 89.94 209 GLN A O 1
ATOM 1685 N N . THR A 1 210 ? 1.106 6.178 16.598 1.00 90.31 210 THR A N 1
ATOM 1686 C CA . THR A 1 210 ? -0.054 6.329 17.482 1.00 90.31 210 THR A CA 1
ATOM 1687 C C . THR A 1 210 ? -1.211 5.452 17.014 1.00 90.31 210 THR A C 1
ATOM 1689 O O . THR A 1 210 ? -1.790 4.736 17.821 1.00 90.31 210 THR A O 1
ATOM 1692 N N . CYS A 1 211 ? -1.501 5.442 15.713 1.00 91.44 211 CYS A N 1
ATOM 1693 C CA . CYS A 1 211 ? -2.526 4.588 15.122 1.00 91.44 211 CYS A CA 1
ATOM 1694 C C . CYS A 1 211 ? -2.184 3.096 15.274 1.00 91.44 211 CYS A C 1
ATOM 1696 O O . CYS A 1 211 ? -3.019 2.318 15.725 1.00 91.44 211 CYS A O 1
ATOM 1698 N N . SER A 1 212 ? -0.930 2.710 15.014 1.00 91.81 212 SER A N 1
ATOM 1699 C CA . SER A 1 212 ? -0.469 1.328 15.211 1.00 91.81 212 SER A CA 1
ATOM 1700 C C . SER A 1 212 ? -0.612 0.878 16.667 1.00 91.81 212 SER A C 1
ATOM 1702 O O . SER A 1 212 ? -1.051 -0.240 16.915 1.00 91.81 212 SER A O 1
ATOM 1704 N N . LYS A 1 213 ? -0.291 1.750 17.632 1.00 92.31 213 LYS A N 1
ATOM 1705 C CA . LYS A 1 213 ? -0.485 1.481 19.065 1.00 92.31 213 LYS A CA 1
ATOM 1706 C C . LYS A 1 213 ? -1.962 1.359 19.426 1.00 92.31 213 LYS A C 1
ATOM 1708 O O . LYS A 1 213 ? -2.330 0.409 20.102 1.00 92.31 213 LYS A O 1
ATOM 1713 N N . TYR A 1 214 ? -2.795 2.283 18.948 1.00 92.44 214 TYR A N 1
ATOM 1714 C CA . TYR A 1 214 ? -4.241 2.272 19.184 1.00 92.44 214 TYR A CA 1
ATOM 1715 C C . TYR A 1 214 ? -4.899 0.979 18.682 1.00 92.44 214 TYR A C 1
ATOM 1717 O O . TYR A 1 214 ? -5.735 0.400 19.363 1.00 92.44 214 TYR A O 1
ATOM 1725 N N . TRP A 1 215 ? -4.465 0.477 17.529 1.00 94.62 215 TRP A N 1
ATOM 1726 C CA . TRP A 1 215 ? -4.929 -0.792 16.968 1.00 94.62 215 TRP A CA 1
ATOM 1727 C C . TRP A 1 215 ? -4.234 -2.036 17.549 1.00 94.62 215 TRP A C 1
ATOM 1729 O O . TRP A 1 215 ? -4.558 -3.161 17.162 1.00 94.62 215 TRP A O 1
ATOM 1739 N N . GLY A 1 216 ? -3.268 -1.867 18.456 1.00 94.00 216 GLY A N 1
ATOM 1740 C CA . GLY A 1 216 ? -2.493 -2.971 19.023 1.00 94.00 216 GLY A CA 1
ATOM 1741 C C . GLY A 1 216 ? -1.727 -3.771 17.964 1.00 94.00 216 GLY A C 1
ATOM 1742 O O . GLY A 1 216 ? -1.703 -5.002 18.022 1.00 94.00 216 GLY A O 1
ATOM 1743 N N . LEU A 1 217 ? -1.158 -3.091 16.964 1.00 93.88 217 LEU A N 1
ATOM 1744 C CA . LEU A 1 217 ? -0.368 -3.711 15.902 1.00 93.88 217 LEU A CA 1
ATOM 1745 C C . LEU A 1 217 ? 1.050 -4.033 16.383 1.00 93.88 217 LEU A C 1
ATOM 1747 O O . LEU A 1 217 ? 1.781 -3.149 16.832 1.00 93.88 217 LEU A O 1
ATOM 1751 N N . SER A 1 218 ? 1.478 -5.280 16.179 1.00 89.62 218 SER A N 1
ATOM 1752 C CA . SER A 1 218 ? 2.886 -5.661 16.300 1.00 89.62 218 SER A CA 1
ATOM 1753 C C . SER A 1 218 ? 3.619 -5.344 14.995 1.00 89.62 218 SER A C 1
ATOM 1755 O O . SER A 1 218 ? 3.494 -6.041 13.977 1.00 89.62 218 SER A O 1
ATOM 1757 N N . LEU A 1 219 ? 4.354 -4.234 15.012 1.00 84.12 219 LEU A N 1
ATOM 1758 C CA . LEU A 1 219 ? 5.271 -3.862 13.945 1.00 84.12 219 LEU A CA 1
ATOM 1759 C C . LEU A 1 219 ? 6.579 -4.616 14.183 1.00 84.12 219 LEU A C 1
ATOM 1761 O O . LEU A 1 219 ? 7.204 -4.428 15.224 1.00 84.12 219 LEU A O 1
ATOM 1765 N N . LYS A 1 220 ? 7.027 -5.426 13.217 1.00 65.75 220 LYS A N 1
ATOM 1766 C CA . LYS A 1 220 ? 8.404 -5.932 13.233 1.00 65.75 220 LYS A CA 1
ATOM 1767 C C . LYS A 1 220 ? 9.339 -4.722 13.135 1.00 65.75 220 LYS A C 1
ATOM 1769 O O . LYS A 1 220 ? 9.513 -4.156 12.056 1.00 65.75 220 LYS A O 1
ATOM 1774 N N . MET A 1 221 ? 9.865 -4.264 14.270 1.00 44.41 221 MET A N 1
ATOM 1775 C CA . MET A 1 221 ? 10.916 -3.256 14.304 1.00 44.41 221 MET A CA 1
ATOM 1776 C C . MET A 1 221 ? 12.182 -3.915 13.769 1.00 44.41 221 MET A C 1
ATOM 1778 O O . MET A 1 221 ? 12.781 -4.745 14.440 1.00 44.41 221 MET A O 1
ATOM 1782 N N . THR A 1 222 ? 12.577 -3.571 12.547 1.00 39.84 222 THR A N 1
ATOM 1783 C CA . THR A 1 222 ? 13.925 -3.864 12.063 1.00 39.84 222 THR A CA 1
ATOM 1784 C C . THR A 1 222 ? 14.910 -2.948 12.797 1.00 39.84 222 THR A C 1
ATOM 1786 O O . THR A 1 222 ? 15.058 -1.768 12.464 1.00 39.84 222 THR A O 1
ATOM 1789 N N . ASP A 1 223 ? 15.512 -3.522 13.839 1.00 29.58 223 ASP A N 1
ATOM 1790 C CA . ASP A 1 223 ? 16.663 -3.097 14.643 1.00 29.58 223 ASP A CA 1
ATOM 1791 C C . ASP A 1 223 ? 16.584 -1.729 15.342 1.00 29.58 223 ASP A C 1
ATOM 1793 O O . ASP A 1 223 ? 16.971 -0.683 14.802 1.00 29.58 223 ASP A O 1
ATOM 1797 N N . GLN A 1 224 ? 16.173 -1.784 16.614 1.00 28.47 224 GLN A N 1
ATOM 1798 C CA . GLN A 1 224 ? 16.895 -1.120 17.700 1.00 28.47 224 GLN A CA 1
ATOM 1799 C C . GLN A 1 224 ? 18.144 -1.960 17.994 1.00 28.47 224 GLN A C 1
ATOM 1801 O O . GLN A 1 224 ? 18.038 -3.053 18.536 1.00 28.47 224 GLN A O 1
ATOM 1806 N N . HIS A 1 225 ? 19.326 -1.460 17.645 1.00 27.91 225 HIS A N 1
ATOM 1807 C CA . HIS A 1 225 ? 20.517 -1.854 18.387 1.00 27.91 225 HIS A CA 1
ATOM 1808 C C . HIS A 1 225 ? 20.493 -1.088 19.710 1.00 27.91 225 HIS A C 1
ATOM 1810 O O . HIS A 1 225 ? 20.646 0.135 19.728 1.00 27.91 225 HIS A O 1
ATOM 1816 N N . GLN A 1 226 ? 20.242 -1.823 20.792 1.00 26.41 226 GLN A N 1
ATOM 1817 C CA . GLN A 1 226 ? 20.870 -1.562 22.079 1.00 26.41 226 GLN A CA 1
ATOM 1818 C C . GLN A 1 226 ? 22.381 -1.676 21.856 1.00 26.41 226 GLN A C 1
ATOM 1820 O O . GLN A 1 226 ? 22.876 -2.739 21.493 1.00 26.41 226 GLN A O 1
ATOM 1825 N N . CYS A 1 227 ? 23.083 -0.550 21.961 1.00 24.44 227 CYS A N 1
ATOM 1826 C CA . CYS A 1 227 ? 24.480 -0.582 22.364 1.00 24.44 227 CYS A CA 1
ATOM 1827 C C . CYS A 1 227 ? 24.454 -0.714 23.884 1.00 24.44 227 CYS A C 1
ATOM 1829 O O . CYS A 1 227 ? 24.123 0.264 24.558 1.00 24.44 227 CYS A O 1
ATOM 1831 N N . ASP A 1 228 ? 24.730 -1.922 24.359 1.00 27.00 228 ASP A N 1
ATOM 1832 C CA . ASP A 1 228 ? 25.517 -2.091 25.578 1.00 27.00 228 ASP A CA 1
ATOM 1833 C C . ASP A 1 228 ? 27.001 -1.880 25.225 1.00 27.00 228 ASP A C 1
ATOM 1835 O O . ASP A 1 228 ? 27.382 -2.207 24.069 1.00 27.00 228 ASP A O 1
#

InterPro domains:
  IPR027417 P-loop containing nucleoside triphosphate hydrolase [G3DSA:3.40.50.300] (48-196)
  IPR027417 P-loop containing nucleoside triphosphate hydrolase [SSF52540] (51-151)
  IPR052922 Cytidylate Kinase Type 2 [PTHR37816] (53-209)

pLDDT: mean 80.56, std 23.43, range [24.44, 98.69]

Solvent-accessible surface area (backbone atoms only — not comparable to full-atom values): 13233 Å² total; per-residue (Å²): 134,86,92,77,82,67,72,72,65,53,57,53,50,52,50,48,53,52,49,55,52,49,51,55,58,53,60,70,65,73,76,86,77,90,78,79,88,74,77,82,79,71,78,87,71,53,70,73,65,23,54,51,23,30,38,32,34,40,57,80,60,52,50,51,43,56,49,26,47,24,48,14,70,74,68,74,31,50,59,40,41,45,59,52,55,37,23,46,72,75,43,95,69,46,67,49,59,70,68,57,26,51,50,53,48,50,59,61,57,72,47,84,54,27,19,38,22,52,67,63,68,90,60,40,65,66,49,59,74,65,34,40,11,40,38,39,37,53,60,53,57,72,59,22,49,51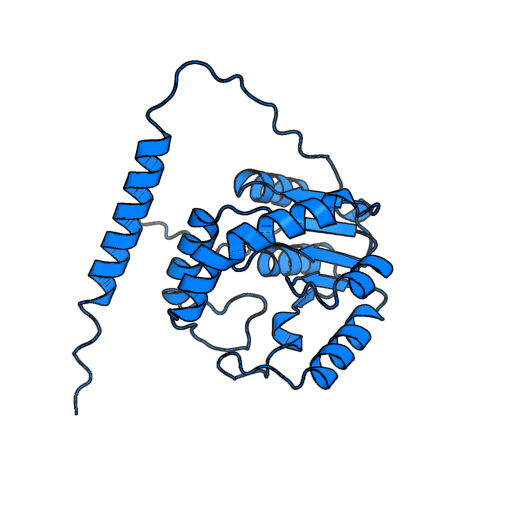,47,45,54,56,47,44,74,35,77,66,59,58,68,57,50,40,85,50,61,66,52,78,85,48,68,68,59,52,49,38,47,71,66,46,40,63,60,48,52,56,53,51,51,57,51,55,72,71,54,83,54,47,67,48,78,30,63,40,76,63,48,46,50,52,50,34,56,76,68,67,45,72,70,86,74,86,71,82,78,79,82,127